Protein AF-A0A7C3MBF5-F1 (afdb_monomer)

Mean predicted aligned error: 17.02 Å

Organism: Archaeoglobus fulgidus (NCBI:txid2234)

pLD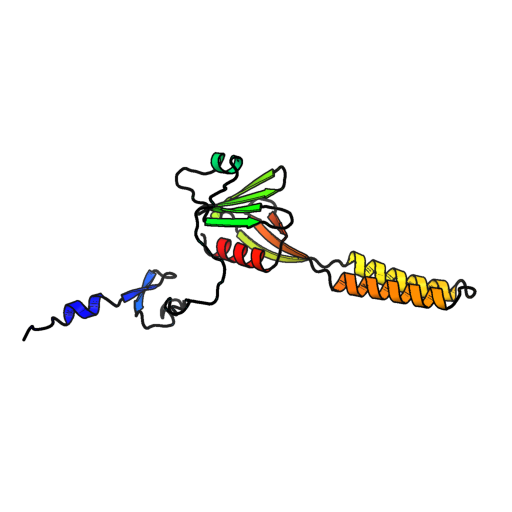DT: mean 75.86, std 13.49, range [39.09, 93.94]

Solvent-accessible surface area (backbone atoms only — not comparable to full-atom values): 12042 Å² total; per-residue (Å²): 134,83,83,77,64,69,78,69,64,70,76,76,56,71,40,65,39,91,87,77,68,46,80,36,51,76,83,41,55,44,38,91,89,78,66,50,74,55,78,72,96,81,81,87,80,86,80,88,73,96,77,74,95,57,73,67,87,77,63,58,76,76,54,64,74,75,51,56,98,87,56,49,65,76,46,75,44,85,38,83,71,35,40,37,38,34,39,86,66,34,36,38,40,38,38,103,89,48,78,45,83,44,48,42,76,44,52,75,47,76,47,79,46,77,49,70,40,55,69,44,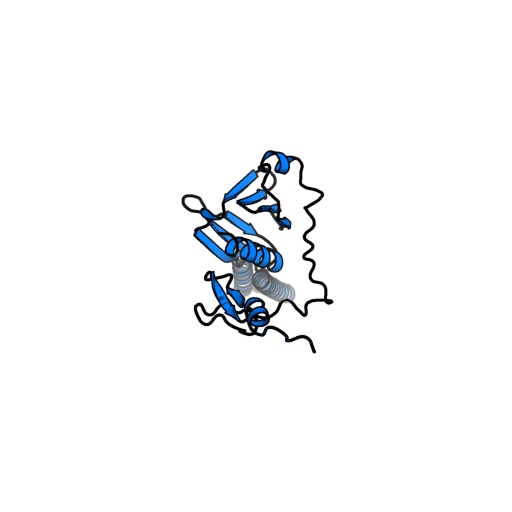30,52,52,13,53,50,45,37,52,48,53,55,49,44,53,76,73,46,77,83,64,62,71,67,62,54,54,49,47,42,51,53,16,52,48,37,29,53,50,24,70,67,50,66,49,50,34,39,36,39,34,35,74,96,53,79,63,48,77,45,54,42,58,66,72,60,50,54,52,50,52,51,53,59,72,73,47,106

Nearest PDB structures (foldseek):
  3gyo-assembly1_A  TM=6.738E-01  e=3.777E-02  Saccharomyces cerevisiae
  8dlc-assembly1_A-2  TM=2.477E-01  e=7.707E-01  Vitis vinifera
  4ine-assembly1_A  TM=4.441E-01  e=7.841E+00  Caenorhabditis elegans

Secondary structure (DSSP, 8-state):
-----GGGTGGGSEEEPTTT--EEETT-SB-TTT--B---TT---SS---------TT--HHHHTTS-TT--EEEEEE-SS-EEEEESSEEEEEETTEEEEEEGGGEEEEEEEEEE-HHHHHHHHHHHHHHHHHHHH-TTS-HHHHHHHHHHHHHHHHHHHH-EEEEEEEEETTS--EEEE--HHHHHHHHHHHHH--

Foldseek 3Di:
DDDDDPVVVVVPFWDADPPPRDTDGLPDQADPPPRHGNDDPPDDDDDDDPDDQDQPPCDPPVVVVVADPPKGFRDWDDFPQWIWTDILFWIWTDGPPDIDTGGLVQFPDKDKDKDQLVVLLVVLVVQLVVLVVCCVVPVPDDPVVSVVSNVVSVVSNVVSRVDIWIWMWTDGPPDHTDIDTGDPVRSVVVVVSSVVRD

InterPro domains:
  IPR059113 Putative zinc-ribbon domain 3 [PF13248] (14-38)

Sequence (198 aa):
MEEINIYLIWKLYMATCPNCGKQVSEKDELCPDCGYRLIDTKTVEATKPVETSAPVKDLPKDLQKYLYEDEVVEAQFELEDCSVYATNHRLFIFRDKEIQDLRYRLVSSVEYELEDFYSLVVGGLILILFSFLMNNLLPKMPSELMILLVFVGVLLVIVGLMYKNERLLIHVVGLKPVEIKGSRKNLDSLMKIIRVKP

Radius of gyration: 27.83 Å; Cα contacts (8 Å, |Δi|>4): 248; chains: 1; bounding box: 51×58×95 Å

Structure (mmCIF, N/CA/C/O backbone):
data_AF-A0A7C3MBF5-F1
#
_entry.id   AF-A0A7C3MBF5-F1
#
loop_
_atom_site.group_PDB
_atom_site.id
_atom_site.type_symbol
_atom_site.label_atom_id
_atom_site.label_alt_id
_atom_site.label_comp_id
_atom_site.label_asym_id
_atom_site.label_entity_id
_atom_site.label_seq_id
_atom_site.pdbx_PDB_ins_code
_atom_site.Cartn_x
_atom_site.Cartn_y
_atom_site.Cartn_z
_atom_site.occupancy
_atom_site.B_iso_or_equiv
_atom_site.auth_seq_id
_atom_site.auth_comp_id
_atom_site.auth_asym_id
_atom_site.auth_atom_id
_atom_site.pdbx_PDB_model_num
ATOM 1 N N . MET A 1 1 ? -6.016 -37.434 55.798 1.00 40.44 1 MET A N 1
ATOM 2 C CA . MET A 1 1 ? -6.150 -37.679 54.350 1.00 40.44 1 MET A CA 1
ATOM 3 C C . MET A 1 1 ? -7.273 -36.779 53.886 1.00 40.44 1 MET A C 1
ATOM 5 O O . MET A 1 1 ? -8.420 -37.079 54.177 1.00 40.44 1 MET A O 1
ATOM 9 N N . GLU A 1 2 ? -6.929 -35.612 53.347 1.00 48.91 2 GLU A N 1
ATOM 10 C CA . GLU A 1 2 ? -7.909 -34.651 52.836 1.00 48.91 2 GLU A CA 1
ATOM 11 C C . GLU A 1 2 ? -8.501 -35.196 51.534 1.00 48.91 2 GLU A C 1
ATOM 13 O O . GLU A 1 2 ? -7.774 -35.496 50.586 1.00 48.91 2 GLU A O 1
ATOM 18 N N . GLU A 1 3 ? -9.818 -35.379 51.518 1.00 49.94 3 GLU A N 1
ATOM 19 C CA . GLU A 1 3 ? -10.571 -35.761 50.330 1.00 49.94 3 GLU A CA 1
ATOM 20 C C . GLU A 1 3 ? -10.559 -34.593 49.337 1.00 49.94 3 GLU A C 1
ATOM 22 O O . GLU A 1 3 ? -11.208 -33.565 49.531 1.00 49.94 3 GLU A O 1
ATOM 27 N N . ILE A 1 4 ? -9.785 -34.738 48.262 1.00 56.84 4 ILE A N 1
ATOM 28 C CA . ILE A 1 4 ? -9.768 -33.779 47.159 1.00 56.84 4 ILE A CA 1
ATOM 29 C C . ILE A 1 4 ? -11.093 -33.914 46.402 1.00 56.84 4 ILE A C 1
ATOM 31 O O . ILE A 1 4 ? -11.361 -34.922 45.750 1.00 56.84 4 ILE A O 1
ATOM 35 N N . ASN A 1 5 ? -11.929 -32.879 46.490 1.00 56.00 5 ASN A N 1
ATOM 36 C CA . ASN A 1 5 ? -13.207 -32.793 45.795 1.00 56.00 5 ASN A CA 1
ATOM 37 C C . ASN A 1 5 ? -12.988 -32.622 44.277 1.00 56.00 5 ASN A C 1
ATOM 39 O O . ASN A 1 5 ? -12.717 -31.525 43.783 1.00 56.00 5 ASN A O 1
ATOM 43 N N . ILE A 1 6 ? -13.120 -33.725 43.536 1.00 54.16 6 ILE A N 1
ATOM 44 C CA . ILE A 1 6 ? -12.890 -33.830 42.083 1.00 54.16 6 ILE A CA 1
ATOM 45 C C . ILE A 1 6 ? -13.782 -32.864 41.272 1.00 54.16 6 ILE A C 1
ATOM 47 O O . ILE A 1 6 ? -13.390 -32.436 40.185 1.00 54.16 6 ILE A O 1
ATOM 51 N N . TYR A 1 7 ? -14.926 -32.424 41.814 1.00 53.62 7 TYR A N 1
ATOM 52 C CA . TYR A 1 7 ? -15.820 -31.475 41.139 1.00 53.62 7 TYR A CA 1
ATOM 53 C C . TYR A 1 7 ? -15.263 -30.045 41.036 1.00 53.62 7 TYR A C 1
ATOM 55 O O . TYR A 1 7 ? -15.692 -29.295 40.159 1.00 53.62 7 TYR A O 1
ATOM 63 N N . LEU A 1 8 ? -14.291 -29.654 41.870 1.00 48.31 8 LEU A N 1
ATOM 64 C CA . LEU A 1 8 ? -13.654 -28.330 41.781 1.00 48.31 8 LEU A CA 1
ATOM 65 C C . LEU A 1 8 ? -12.547 -28.250 40.717 1.00 48.31 8 LEU A C 1
ATOM 67 O O . LEU A 1 8 ? -12.215 -27.153 40.275 1.00 48.31 8 LEU A O 1
ATOM 71 N N . ILE A 1 9 ? -12.010 -29.386 40.259 1.00 49.38 9 ILE A N 1
ATOM 72 C CA . ILE A 1 9 ? -10.898 -29.428 39.291 1.00 49.38 9 ILE A CA 1
ATOM 73 C C . ILE A 1 9 ? -11.402 -29.222 37.851 1.00 49.38 9 ILE A C 1
ATOM 75 O O . ILE A 1 9 ? -10.705 -28.645 37.021 1.00 49.38 9 ILE A O 1
ATOM 79 N N . TRP A 1 10 ? -12.642 -29.619 37.547 1.00 45.88 10 TRP A N 1
ATOM 80 C CA . TRP A 1 10 ? -13.198 -29.548 36.187 1.00 45.88 10 TRP A CA 1
ATOM 81 C C . TRP A 1 10 ? -13.640 -28.143 35.754 1.00 45.88 10 TRP A C 1
ATOM 83 O O . TRP A 1 10 ? -13.825 -27.901 34.566 1.00 45.88 10 TRP A O 1
ATOM 93 N N . LYS A 1 11 ? -13.781 -27.193 36.687 1.00 44.75 11 LYS A N 1
ATOM 94 C CA . LYS A 1 11 ? -14.242 -25.827 36.380 1.00 44.75 11 LYS A CA 1
ATOM 95 C C . LYS A 1 11 ? -13.119 -24.880 35.923 1.00 44.75 11 LYS A C 1
ATOM 97 O O . LYS A 1 11 ? -13.400 -23.754 35.532 1.00 44.75 11 LYS A O 1
ATOM 102 N N . LEU A 1 12 ? -11.860 -25.317 35.979 1.00 48.75 12 LEU A N 1
ATOM 103 C CA . LEU A 1 12 ? -10.677 -24.475 35.754 1.00 48.75 12 LEU A CA 1
ATOM 104 C C . LEU A 1 12 ? -10.040 -24.611 34.359 1.00 48.75 12 LEU A C 1
ATOM 106 O O . LEU A 1 12 ? -9.028 -23.971 34.117 1.00 48.75 12 LEU A O 1
ATOM 110 N N . TYR A 1 13 ? -10.612 -25.409 33.450 1.00 54.31 13 TYR A N 1
ATOM 111 C CA . TYR A 1 13 ? -9.978 -25.766 32.165 1.00 54.31 13 TYR A CA 1
ATOM 112 C C . TYR A 1 13 ? -10.890 -25.581 30.938 1.00 54.31 13 TYR A C 1
ATOM 114 O O . TYR A 1 13 ? -10.799 -26.320 29.956 1.00 54.31 13 TYR A O 1
ATOM 122 N N . MET A 1 14 ? -11.800 -24.608 30.994 1.00 64.06 14 MET A N 1
ATOM 123 C CA . MET A 1 14 ? -12.633 -24.219 29.852 1.00 64.06 14 MET A CA 1
ATOM 124 C C . MET A 1 14 ? -12.276 -22.786 29.464 1.00 64.06 14 MET A C 1
ATOM 126 O O . MET A 1 14 ? -12.502 -21.857 30.238 1.00 64.06 14 MET A O 1
ATOM 130 N N . ALA A 1 15 ? -11.699 -22.621 28.277 1.00 73.62 15 ALA A N 1
ATOM 131 C CA . ALA A 1 15 ? -11.450 -21.321 27.673 1.00 73.62 15 ALA A CA 1
ATOM 132 C C . ALA A 1 15 ? -12.606 -20.972 26.728 1.00 73.62 15 ALA A C 1
ATOM 134 O O . ALA A 1 15 ? -13.343 -21.843 26.266 1.00 73.62 15 ALA A O 1
ATOM 135 N N . THR A 1 16 ? -12.782 -19.692 26.419 1.00 78.56 16 THR A N 1
ATOM 136 C CA . THR A 1 16 ? -13.780 -19.251 25.438 1.00 78.56 16 THR A CA 1
ATOM 137 C C . THR A 1 16 ? -13.077 -18.933 24.128 1.00 78.56 16 THR A C 1
ATOM 139 O O . THR A 1 16 ? -12.104 -18.182 24.113 1.00 78.56 16 THR A O 1
ATOM 142 N N . CYS A 1 17 ? -13.569 -19.474 23.014 1.00 81.06 17 CYS A N 1
ATOM 143 C CA . CYS A 1 17 ? -13.032 -19.158 21.698 1.00 81.06 17 CYS A CA 1
ATOM 144 C C . CYS A 1 17 ? -13.245 -17.662 21.390 1.00 81.06 17 CYS A C 1
ATOM 146 O O . CYS A 1 17 ? -14.393 -17.208 21.409 1.00 81.06 17 CYS A O 1
ATOM 148 N N . PRO A 1 18 ? -12.190 -16.902 21.036 1.00 80.31 18 PRO A N 1
ATOM 149 C CA . PRO A 1 18 ? -12.303 -15.466 20.768 1.00 80.31 18 PRO A CA 1
ATOM 150 C C . PRO A 1 18 ? -13.087 -15.153 19.486 1.00 80.31 18 PRO A C 1
ATOM 152 O O . PRO A 1 18 ? -13.571 -14.041 19.323 1.00 80.31 18 PRO A O 1
ATOM 155 N N . ASN A 1 19 ? -13.220 -16.123 18.576 1.00 82.19 19 ASN A N 1
ATOM 156 C CA . ASN A 1 19 ? -13.885 -15.923 17.291 1.00 82.19 19 ASN A CA 1
ATOM 157 C C . ASN A 1 19 ? -15.401 -16.175 17.351 1.00 82.19 19 ASN A C 1
ATOM 159 O O . ASN A 1 19 ? -16.170 -15.464 16.717 1.00 82.19 19 ASN A O 1
ATOM 163 N N . CYS A 1 20 ? -15.848 -17.193 18.095 1.00 83.88 20 CYS A N 1
ATOM 164 C CA . CYS A 1 20 ? -17.262 -17.597 18.110 1.00 83.88 20 CYS A CA 1
ATOM 165 C C . CYS A 1 20 ? -17.927 -17.563 19.493 1.00 83.88 20 CYS A C 1
ATOM 167 O O . CYS A 1 20 ? -19.125 -17.820 19.591 1.00 83.88 20 CYS A O 1
ATOM 169 N N . GLY A 1 21 ? -17.177 -17.281 20.563 1.00 80.25 21 GLY A N 1
ATOM 170 C CA . GLY A 1 21 ? -17.710 -17.188 21.925 1.00 80.25 21 GLY A CA 1
ATOM 171 C C . GLY A 1 21 ? -18.108 -18.525 22.561 1.00 80.25 21 GLY A C 1
ATOM 172 O O . GLY A 1 21 ? -18.678 -18.532 23.650 1.00 80.25 21 GLY A O 1
ATOM 173 N N . LYS A 1 22 ? -17.828 -19.662 21.909 1.00 83.69 22 LYS A N 1
ATOM 174 C CA . LYS A 1 22 ? -18.123 -20.997 22.450 1.00 83.69 22 LYS A CA 1
ATOM 175 C C . LYS A 1 22 ? -17.003 -21.504 23.353 1.00 83.69 22 LYS A C 1
ATOM 177 O O . LYS A 1 22 ? -15.844 -21.128 23.189 1.00 83.69 22 LYS A O 1
ATOM 182 N N . GLN A 1 23 ? -17.365 -22.365 24.299 1.00 82.38 23 GLN A N 1
ATOM 183 C CA . GLN A 1 23 ? -16.409 -22.986 25.212 1.00 82.38 23 GLN A CA 1
ATOM 184 C C . GLN A 1 23 ? -15.562 -24.018 24.468 1.00 82.38 23 GLN A C 1
ATOM 186 O O . GLN A 1 23 ? -16.093 -24.877 23.769 1.00 82.38 23 GLN A O 1
ATOM 191 N N . VAL A 1 24 ? -14.251 -23.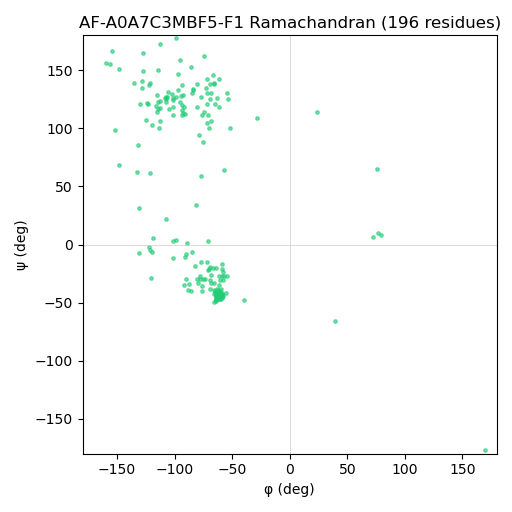916 24.634 1.00 83.06 24 VAL A N 1
ATOM 192 C CA . VAL A 1 24 ? -13.236 -24.783 24.039 1.00 83.06 24 VAL A CA 1
ATOM 193 C C . VAL A 1 24 ? -12.322 -25.302 25.141 1.00 83.06 24 VAL A C 1
ATOM 195 O O . VAL A 1 24 ? -12.129 -24.641 26.168 1.00 83.06 24 VAL A O 1
ATOM 198 N N . SER A 1 25 ? -11.776 -26.502 24.962 1.00 73.75 25 SER A N 1
ATOM 199 C CA . SER A 1 25 ? -10.758 -26.988 25.884 1.00 73.75 25 SER A CA 1
ATOM 200 C C . SER A 1 25 ? -9.467 -26.211 25.646 1.00 73.75 25 SER A C 1
ATOM 202 O O . SER A 1 25 ? -9.106 -25.954 24.501 1.00 73.75 25 SER A O 1
ATOM 204 N N . GLU A 1 26 ? -8.723 -25.886 26.706 1.00 66.00 26 GLU A N 1
ATOM 205 C CA . GLU A 1 26 ? -7.375 -25.305 26.556 1.00 66.00 26 GLU A CA 1
ATOM 206 C C . GLU A 1 26 ? -6.411 -26.212 25.773 1.00 66.00 26 GLU A C 1
ATOM 208 O O . GLU A 1 26 ? -5.373 -25.750 25.321 1.00 66.00 26 GLU A O 1
ATOM 213 N N . LYS A 1 27 ? -6.730 -27.503 25.618 1.00 66.00 27 LYS A N 1
ATOM 214 C CA . LYS A 1 27 ? -5.907 -28.461 24.866 1.00 66.00 27 LYS A CA 1
ATOM 215 C C . LYS A 1 27 ? -6.259 -28.551 23.382 1.00 66.00 27 LYS A C 1
ATOM 217 O O . LYS A 1 27 ? -5.565 -29.254 22.651 1.00 66.00 27 LYS A O 1
ATOM 222 N N . ASP A 1 28 ? -7.340 -27.911 22.947 1.00 70.00 28 ASP A N 1
ATOM 223 C CA . ASP A 1 28 ? -7.766 -27.984 21.555 1.00 70.00 28 ASP A CA 1
ATOM 224 C C . ASP A 1 28 ? -6.934 -27.004 20.726 1.00 70.00 28 ASP A C 1
ATOM 226 O O . ASP A 1 28 ? -7.012 -25.804 20.940 1.00 70.00 28 ASP A O 1
ATOM 230 N N . GLU A 1 29 ? -6.161 -27.488 19.749 1.00 77.69 29 GLU A N 1
ATOM 231 C CA . GLU A 1 29 ? -5.384 -26.624 18.840 1.00 77.69 29 GLU A CA 1
ATOM 232 C C . GLU A 1 29 ? -6.271 -25.852 17.853 1.00 77.69 29 GLU A C 1
ATOM 234 O O . GLU A 1 29 ? -5.861 -24.832 17.293 1.00 77.69 29 GLU A O 1
ATOM 239 N N . LEU A 1 30 ? -7.487 -26.343 17.612 1.00 83.00 30 LEU A N 1
ATOM 240 C CA . LEU A 1 30 ? -8.504 -25.707 16.787 1.00 83.00 30 LEU A CA 1
ATOM 241 C C . LEU A 1 30 ? -9.859 -25.765 17.488 1.00 83.00 30 LEU A C 1
ATOM 243 O O . LEU A 1 30 ? -10.268 -26.806 17.992 1.00 83.00 30 LEU A O 1
ATOM 247 N N . CYS A 1 31 ? -10.606 -24.668 17.415 1.00 84.00 31 CYS A N 1
ATOM 248 C CA . CYS A 1 31 ? -11.992 -24.633 17.844 1.00 84.00 31 CYS A CA 1
ATOM 249 C C . CYS A 1 31 ? -12.843 -25.551 16.942 1.00 84.00 31 CYS A C 1
ATOM 251 O O . CYS A 1 31 ? -12.930 -25.288 15.737 1.00 84.00 31 CYS A O 1
ATOM 253 N N . PRO A 1 32 ? -13.528 -26.565 17.499 1.00 79.69 32 PRO A N 1
ATOM 254 C CA . PRO A 1 32 ? -14.331 -27.510 16.721 1.00 79.69 32 PRO A CA 1
ATOM 255 C C . PRO A 1 32 ? -15.562 -26.868 16.064 1.00 79.69 32 PRO A C 1
ATOM 257 O O . PRO A 1 32 ? -16.088 -27.399 15.092 1.00 79.69 32 PRO A O 1
ATOM 260 N N . ASP A 1 33 ? -16.014 -25.715 16.563 1.00 84.81 33 ASP A N 1
ATOM 261 C CA . ASP A 1 33 ? -17.219 -25.047 16.067 1.00 84.81 33 ASP A CA 1
ATOM 262 C C . ASP A 1 33 ? -16.978 -24.048 14.933 1.00 84.81 33 ASP A C 1
ATOM 264 O O . ASP A 1 33 ? -17.878 -23.802 14.135 1.00 84.81 33 ASP A O 1
ATOM 268 N N . CYS A 1 34 ? -15.802 -23.418 14.882 1.00 83.38 34 CYS A N 1
ATOM 269 C CA . CYS A 1 34 ? -15.518 -22.372 13.890 1.00 83.38 34 CYS A CA 1
ATOM 270 C C . CYS A 1 34 ? -14.192 -22.546 13.142 1.00 83.38 34 CYS A C 1
ATOM 272 O O . CYS A 1 34 ? -13.918 -21.783 12.220 1.00 83.38 34 CYS A O 1
ATOM 274 N N . GLY A 1 35 ? -13.357 -23.515 13.531 1.00 80.94 35 GLY A N 1
ATOM 275 C CA . GLY A 1 35 ? -12.060 -23.774 12.903 1.00 80.94 35 GLY A CA 1
ATOM 276 C C . GLY A 1 35 ? -10.941 -22.796 13.287 1.00 80.94 35 GLY A C 1
ATOM 277 O O . GLY A 1 35 ? -9.877 -22.820 12.674 1.00 80.94 35 GLY A O 1
ATOM 278 N N . TYR A 1 36 ? -11.150 -21.931 14.286 1.00 79.81 36 TYR A N 1
ATOM 279 C CA . TYR A 1 36 ? -10.134 -20.984 14.760 1.00 79.81 36 TYR A CA 1
ATOM 280 C C . TYR A 1 36 ? -8.968 -21.702 15.461 1.00 79.81 36 TYR A C 1
ATOM 282 O O . TYR A 1 36 ? -9.215 -22.511 16.348 1.00 79.81 36 TYR A O 1
A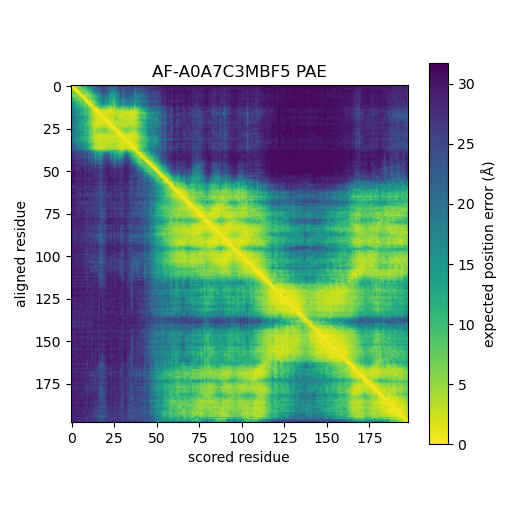TOM 290 N N . ARG A 1 37 ? -7.712 -21.395 15.105 1.00 82.69 37 ARG A N 1
ATOM 291 C CA . ARG A 1 37 ? -6.507 -21.984 15.726 1.00 82.69 37 ARG A CA 1
ATOM 292 C C . ARG A 1 37 ? -6.203 -21.361 17.093 1.00 82.69 37 ARG A C 1
ATOM 294 O O . ARG A 1 37 ? -6.059 -20.150 17.189 1.00 82.69 37 ARG A O 1
ATOM 301 N N . LEU A 1 38 ? -6.051 -22.196 18.115 1.00 78.69 38 LEU A N 1
ATOM 302 C CA . LEU A 1 38 ? -5.906 -21.849 19.535 1.00 78.69 38 LEU A CA 1
ATOM 303 C C . LEU A 1 38 ? -4.468 -22.064 20.071 1.00 78.69 38 LEU A C 1
ATOM 305 O O . LEU A 1 38 ? -4.274 -22.206 21.270 1.00 78.69 38 LEU A O 1
ATOM 309 N N . ILE A 1 39 ? -3.453 -22.092 19.197 1.00 71.69 39 ILE A N 1
ATOM 310 C CA . ILE A 1 39 ? -2.079 -22.497 19.547 1.00 71.69 39 ILE A CA 1
ATOM 311 C C . ILE A 1 39 ? -1.358 -21.443 20.424 1.00 71.69 39 ILE A C 1
ATOM 313 O O . ILE A 1 39 ? -0.926 -20.397 19.943 1.00 71.69 39 ILE A O 1
ATOM 317 N N . ASP A 1 40 ? -1.261 -21.786 21.710 1.00 56.47 40 ASP A N 1
ATOM 318 C CA . ASP A 1 40 ? -0.331 -21.479 22.810 1.00 56.47 40 ASP A CA 1
ATOM 319 C C . ASP A 1 40 ? 0.538 -20.207 22.838 1.00 56.47 40 ASP A C 1
ATOM 321 O O . ASP A 1 40 ? 1.576 -20.056 22.195 1.00 56.47 40 ASP A O 1
ATOM 325 N N . THR A 1 41 ? 0.210 -19.376 23.827 1.00 47.41 41 THR A N 1
ATOM 326 C CA . THR A 1 41 ? 0.927 -18.195 24.326 1.00 47.41 41 THR A CA 1
ATOM 327 C C . THR A 1 41 ? 2.074 -18.530 25.305 1.00 47.41 41 THR A C 1
ATOM 329 O O . THR A 1 41 ? 2.306 -17.775 26.247 1.00 47.41 41 THR A O 1
ATOM 332 N N . LYS A 1 42 ? 2.795 -19.656 25.162 1.00 48.84 42 LYS A N 1
ATOM 333 C CA . LYS A 1 42 ? 3.808 -20.077 26.169 1.00 48.84 42 LYS A CA 1
ATOM 334 C C . LYS A 1 42 ? 5.268 -20.201 25.719 1.00 48.84 42 LYS A C 1
ATOM 336 O O . LYS A 1 42 ? 6.111 -20.525 26.550 1.00 48.84 42 LYS A O 1
ATOM 341 N N . THR A 1 43 ? 5.616 -19.826 24.490 1.00 40.59 43 THR A N 1
ATOM 342 C CA . THR A 1 43 ? 7.032 -19.790 24.067 1.00 40.59 43 THR A CA 1
ATOM 343 C C . THR A 1 43 ? 7.295 -18.697 23.032 1.00 40.59 43 THR A C 1
ATOM 345 O O . THR A 1 43 ? 7.602 -18.960 21.876 1.00 40.59 43 THR A O 1
ATOM 348 N N . VAL A 1 44 ? 7.194 -17.436 23.457 1.00 44.19 44 VAL A N 1
ATOM 349 C CA . VAL A 1 44 ? 7.850 -16.308 22.773 1.00 44.19 44 VAL A CA 1
ATOM 350 C C . VAL A 1 44 ? 8.563 -15.455 23.827 1.00 44.19 44 VAL A C 1
ATOM 352 O O . VAL A 1 44 ? 8.246 -14.292 24.038 1.00 44.19 44 VAL A O 1
ATOM 355 N N . GLU A 1 45 ? 9.537 -16.049 24.516 1.00 48.94 45 GLU A N 1
ATOM 356 C CA . GLU A 1 45 ? 10.639 -15.291 25.109 1.00 48.94 45 GLU A CA 1
ATOM 357 C C . GLU A 1 45 ? 11.905 -15.545 24.284 1.00 48.94 45 GLU A C 1
ATOM 359 O O . GLU A 1 45 ? 12.308 -16.681 24.049 1.00 48.94 45 GLU A O 1
ATOM 364 N N . ALA A 1 46 ? 12.513 -14.433 23.864 1.00 46.94 46 ALA A N 1
ATOM 365 C CA . ALA A 1 46 ? 13.858 -14.299 23.311 1.00 46.94 46 ALA A CA 1
ATOM 366 C C . ALA A 1 46 ? 14.111 -14.754 21.858 1.00 46.94 46 ALA A C 1
ATOM 368 O O . ALA A 1 46 ? 15.003 -15.550 21.598 1.00 46.94 46 ALA A O 1
ATOM 369 N N . THR A 1 47 ? 13.493 -14.086 20.876 1.00 39.09 47 THR A N 1
ATOM 370 C CA . THR A 1 47 ? 14.277 -13.352 19.852 1.00 39.09 47 THR A CA 1
ATOM 371 C C . THR A 1 47 ? 13.449 -12.176 19.319 1.00 39.09 47 THR A C 1
ATOM 373 O O . THR A 1 47 ? 12.562 -12.333 18.491 1.00 39.09 47 THR A O 1
ATOM 376 N N . LYS A 1 48 ? 13.734 -10.998 19.879 1.00 48.56 48 LYS A N 1
ATOM 377 C CA . LYS A 1 48 ? 13.113 -9.670 19.720 1.00 48.56 48 LYS A CA 1
ATOM 378 C C . LYS A 1 48 ? 12.438 -9.362 18.358 1.00 48.56 48 LYS A C 1
ATOM 380 O O . LYS A 1 48 ? 13.134 -8.998 17.410 1.00 48.56 48 LYS A O 1
ATOM 385 N N . PRO A 1 49 ? 11.094 -9.299 18.311 1.00 40.88 49 PRO A N 1
ATOM 386 C CA . PRO A 1 49 ? 10.335 -8.338 17.520 1.00 40.88 49 PRO A CA 1
ATOM 387 C C . PRO A 1 49 ? 9.985 -7.145 18.423 1.00 40.88 49 PRO A C 1
ATOM 389 O O . PRO A 1 49 ? 9.478 -7.313 19.529 1.00 40.88 49 PRO A O 1
ATOM 392 N N . VAL A 1 50 ? 10.294 -5.928 17.980 1.00 54.12 50 VAL A N 1
ATOM 393 C CA . VAL A 1 50 ? 9.877 -4.701 18.672 1.00 54.12 50 VAL A CA 1
ATOM 394 C C . VAL A 1 50 ? 8.387 -4.487 18.402 1.00 54.12 50 VAL A C 1
ATOM 396 O O . VAL A 1 50 ? 8.010 -3.839 17.435 1.00 54.12 50 VAL A O 1
ATOM 399 N N . GLU A 1 51 ? 7.570 -5.079 19.266 1.00 52.34 51 GLU A N 1
ATOM 400 C CA . GLU A 1 51 ? 6.265 -4.580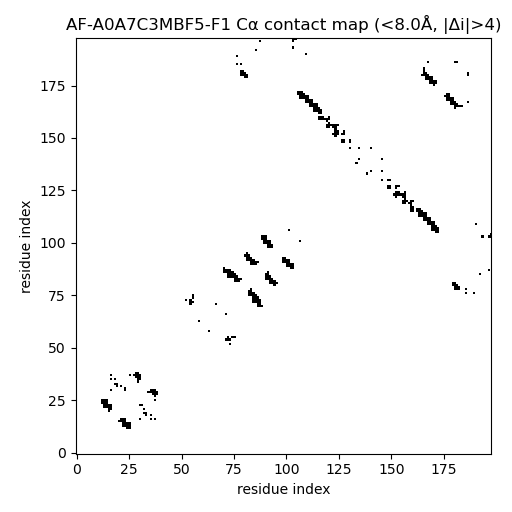 19.690 1.00 52.34 51 GLU A CA 1
ATOM 401 C C . GLU A 1 51 ? 6.430 -4.241 21.177 1.00 52.34 51 GLU A C 1
ATOM 403 O O . GLU A 1 51 ? 6.455 -5.126 22.031 1.00 52.34 51 GLU A O 1
ATOM 408 N N . THR A 1 52 ? 6.616 -2.959 21.492 1.00 41.53 52 THR A N 1
ATOM 409 C CA . THR A 1 52 ? 6.480 -2.467 22.865 1.00 41.53 52 THR A CA 1
ATOM 410 C C . THR A 1 52 ? 5.271 -1.555 22.896 1.00 41.53 52 THR A C 1
ATOM 412 O O . THR A 1 52 ? 5.317 -0.421 22.427 1.00 41.53 52 THR A O 1
ATOM 415 N N . SER A 1 53 ? 4.211 -2.085 23.496 1.00 55.41 53 SER A N 1
ATOM 416 C CA . SER A 1 53 ? 3.062 -1.411 24.090 1.00 55.41 53 SER A CA 1
ATOM 417 C C . SER A 1 53 ? 3.491 -0.420 25.183 1.00 55.41 53 SER A C 1
ATOM 419 O O . SER A 1 53 ? 3.210 -0.601 26.369 1.00 55.41 53 SER A O 1
ATOM 421 N N . ALA A 1 54 ? 4.226 0.619 24.801 1.00 43.84 54 ALA A N 1
ATOM 422 C CA . ALA A 1 54 ? 4.316 1.835 25.585 1.00 43.84 54 ALA A CA 1
ATOM 423 C C . ALA A 1 54 ? 3.255 2.798 25.036 1.00 43.84 54 ALA A C 1
ATOM 425 O O . ALA A 1 54 ? 3.140 2.909 23.815 1.00 43.84 54 ALA A O 1
ATOM 426 N N . PRO A 1 55 ? 2.495 3.509 25.890 1.00 44.91 55 PRO A N 1
ATOM 427 C CA . PRO A 1 55 ? 1.734 4.653 25.413 1.00 44.91 55 PRO A CA 1
ATOM 428 C C . PRO A 1 55 ? 2.735 5.563 24.703 1.00 44.91 55 PRO A C 1
ATOM 430 O O . PRO A 1 55 ? 3.786 5.869 25.276 1.00 44.91 55 PRO A O 1
ATOM 433 N N . VAL A 1 56 ? 2.455 5.898 23.443 1.00 51.09 56 VAL A N 1
ATOM 434 C CA . VAL A 1 56 ? 3.295 6.763 22.608 1.00 51.09 56 VAL A CA 1
ATOM 435 C C . VAL A 1 56 ? 3.570 8.040 23.406 1.00 51.09 56 VAL A C 1
ATOM 437 O O . VAL A 1 56 ? 2.696 8.891 23.560 1.00 51.09 56 VAL A O 1
ATOM 440 N N . LYS A 1 57 ? 4.758 8.123 24.018 1.00 52.72 57 LYS A N 1
ATOM 441 C CA . LYS A 1 57 ? 5.089 9.158 25.012 1.00 52.72 57 LYS A CA 1
ATOM 442 C C . LYS A 1 57 ? 5.268 10.539 24.389 1.00 52.72 57 LYS A C 1
ATOM 444 O O . LYS A 1 57 ? 5.172 11.526 25.106 1.00 52.72 57 LYS A O 1
ATOM 449 N N . ASP A 1 58 ? 5.422 10.596 23.072 1.00 56.09 58 ASP A N 1
ATOM 450 C CA . ASP A 1 58 ? 5.583 11.825 22.306 1.00 56.09 58 ASP A CA 1
ATOM 451 C C . ASP A 1 58 ? 4.466 11.931 21.271 1.00 56.09 58 ASP A C 1
ATOM 453 O O . ASP A 1 58 ? 4.677 11.920 20.060 1.00 56.09 58 ASP A O 1
ATOM 457 N N . LEU A 1 59 ? 3.230 11.985 21.765 1.00 63.34 59 LEU A N 1
ATOM 458 C CA . LEU A 1 59 ? 2.090 12.255 20.909 1.00 63.34 59 LEU A CA 1
ATOM 459 C C . LEU A 1 59 ? 2.161 13.713 20.435 1.00 63.34 59 LEU A C 1
ATOM 461 O O . LEU A 1 59 ? 2.228 14.606 21.293 1.00 63.34 59 LEU A O 1
ATOM 465 N N . PRO A 1 60 ? 2.134 13.990 19.117 1.00 65.31 60 PRO A N 1
ATOM 466 C CA . PRO A 1 60 ? 2.139 15.362 18.634 1.00 65.31 60 PRO A CA 1
ATOM 467 C C . PRO A 1 60 ? 0.989 16.126 19.295 1.00 65.31 60 PRO A C 1
ATOM 469 O O . PRO A 1 60 ? -0.145 15.643 19.347 1.00 65.31 60 PRO A O 1
ATOM 472 N N . LYS A 1 61 ? 1.288 17.310 19.847 1.00 64.38 61 LYS A N 1
ATOM 473 C CA . LYS A 1 61 ? 0.319 18.133 20.600 1.00 64.38 61 LYS A CA 1
ATOM 474 C C . LYS A 1 61 ? -0.950 18.416 19.792 1.00 64.38 61 LYS A C 1
ATOM 476 O O . LYS A 1 61 ? -2.024 18.569 20.365 1.00 64.38 61 LYS A O 1
ATOM 481 N N . ASP A 1 62 ? -0.821 18.416 18.470 1.00 69.88 62 ASP A N 1
ATOM 482 C CA . ASP A 1 62 ? -1.919 18.613 17.534 1.00 69.88 62 ASP A CA 1
ATOM 483 C C . ASP A 1 62 ? -2.899 17.432 17.509 1.00 69.88 62 ASP A C 1
ATOM 485 O O . ASP A 1 62 ? -4.091 17.654 17.319 1.00 69.88 62 ASP A O 1
ATOM 489 N N . LEU A 1 63 ? -2.447 16.197 17.771 1.00 74.31 63 LEU A N 1
ATOM 490 C CA . LEU A 1 63 ? -3.305 15.005 17.813 1.00 74.31 63 LEU A CA 1
ATOM 491 C C . LEU A 1 63 ? -4.130 14.928 19.102 1.00 74.31 63 LEU A C 1
ATOM 493 O O . LEU A 1 63 ? -5.293 14.536 19.058 1.00 74.31 63 LEU A O 1
ATOM 497 N N . GLN A 1 64 ? -3.565 15.359 20.236 1.00 73.31 64 GLN A N 1
ATOM 498 C CA . GLN A 1 64 ? -4.257 15.362 21.537 1.00 73.31 64 GLN A CA 1
ATOM 499 C C . GLN A 1 64 ? -5.562 16.166 21.509 1.00 73.31 64 GLN A C 1
ATOM 501 O O . GLN A 1 64 ? -6.494 15.853 22.239 1.00 73.31 64 GLN A O 1
ATOM 506 N N . LYS A 1 65 ? -5.661 17.165 20.625 1.00 81.12 65 LYS A N 1
ATOM 507 C CA . LYS A 1 65 ? -6.879 17.956 20.420 1.00 81.12 65 LYS A CA 1
ATOM 508 C C . LYS A 1 65 ? -8.031 17.157 19.793 1.00 81.12 65 LYS A C 1
ATOM 510 O O . LYS A 1 65 ? -9.187 17.539 19.959 1.00 81.12 65 LYS A O 1
ATOM 515 N N . TYR A 1 66 ? -7.725 16.108 19.034 1.00 77.94 66 TYR A N 1
ATOM 516 C CA . TYR A 1 66 ? -8.712 15.338 18.270 1.00 77.94 66 TYR A CA 1
ATOM 517 C C . TYR A 1 66 ? -9.108 14.019 18.938 1.00 77.94 66 TYR A C 1
ATOM 519 O O . TYR A 1 66 ? -10.084 13.404 18.505 1.00 77.94 66 TYR A O 1
ATOM 527 N N . LEU A 1 67 ? -8.374 13.602 19.971 1.00 79.94 67 LEU A N 1
ATOM 528 C CA . LEU A 1 67 ? -8.628 12.386 20.740 1.00 79.94 67 LEU A CA 1
ATOM 529 C C . LEU A 1 67 ? -9.736 12.612 21.773 1.00 79.94 67 LEU A C 1
ATOM 531 O O . LEU A 1 67 ? -9.771 13.648 22.439 1.00 79.94 67 LEU A O 1
ATOM 535 N N . TYR A 1 68 ? -10.631 11.634 21.911 1.00 76.69 68 TYR A N 1
ATOM 536 C CA . TYR A 1 68 ? -11.555 11.585 23.047 1.00 76.69 68 TYR A CA 1
ATOM 537 C C . TYR A 1 68 ? -10.830 11.142 24.328 1.00 76.69 68 TYR A C 1
ATOM 539 O O . TYR A 1 68 ? -9.739 10.578 24.275 1.00 76.69 68 TYR A O 1
ATOM 547 N N . GLU A 1 69 ? -11.433 11.397 25.492 1.00 70.06 69 GLU A N 1
ATOM 548 C CA . GLU A 1 69 ? -10.837 11.081 26.802 1.00 70.06 69 GLU A CA 1
ATOM 549 C C . GLU A 1 69 ? -10.570 9.575 27.001 1.00 70.06 69 GLU A C 1
ATOM 551 O O . GLU A 1 69 ? -9.660 9.200 27.738 1.00 70.06 69 GLU A O 1
ATOM 556 N N . ASP A 1 70 ? -11.338 8.717 26.326 1.00 75.06 70 ASP A N 1
ATOM 557 C CA . ASP A 1 70 ? -11.230 7.255 26.324 1.00 75.06 70 ASP A CA 1
ATOM 558 C C . ASP A 1 70 ? -10.479 6.692 25.102 1.00 75.06 70 ASP A C 1
ATOM 560 O O . ASP A 1 70 ? -10.358 5.474 24.939 1.00 75.06 70 ASP A O 1
ATOM 564 N N . GLU A 1 71 ? -9.955 7.563 24.238 1.00 73.38 71 GLU A N 1
ATOM 565 C CA . GLU A 1 71 ? -9.302 7.164 23.000 1.00 73.38 71 GLU A CA 1
ATOM 566 C C . GLU A 1 71 ? -7.794 6.999 23.201 1.00 73.38 71 GLU A C 1
ATOM 568 O O . GLU A 1 71 ? -7.051 7.953 23.441 1.00 73.38 71 GLU A O 1
ATOM 573 N N . VAL A 1 72 ? -7.329 5.755 23.085 1.00 79.06 72 VAL A N 1
ATOM 574 C CA . VAL A 1 72 ? -5.920 5.403 23.271 1.00 79.06 72 VAL A CA 1
ATOM 575 C C . VAL A 1 72 ? -5.292 5.119 21.915 1.00 79.06 72 VAL A C 1
ATOM 577 O O . VAL A 1 72 ? -5.824 4.350 21.114 1.00 79.06 72 VAL A O 1
ATOM 580 N N . VAL A 1 73 ? -4.135 5.731 21.663 1.00 80.94 73 VAL A N 1
ATOM 581 C CA . VAL A 1 73 ? -3.308 5.419 20.494 1.00 80.94 73 VAL A CA 1
ATOM 582 C C . VAL A 1 73 ? -2.593 4.100 20.758 1.00 80.94 73 VAL A C 1
ATOM 584 O O . VAL A 1 73 ? -1.733 4.011 21.633 1.00 80.94 73 VAL A O 1
ATOM 587 N N . GLU A 1 74 ? -2.981 3.072 20.012 1.00 79.00 74 GLU A N 1
ATOM 588 C CA . GLU A 1 74 ? -2.464 1.711 20.154 1.00 79.00 74 GLU A CA 1
ATOM 589 C C . GLU A 1 74 ? -1.203 1.500 19.312 1.00 79.00 74 GLU A C 1
ATOM 591 O O . GLU A 1 74 ? -0.303 0.768 19.719 1.00 79.00 74 GLU A O 1
ATOM 596 N N . ALA A 1 75 ? -1.126 2.151 18.147 1.00 78.56 75 ALA A N 1
ATOM 597 C CA . ALA A 1 75 ? 0.023 2.053 17.258 1.00 78.56 75 ALA A CA 1
ATOM 598 C C . ALA A 1 75 ? 0.262 3.345 16.472 1.00 78.56 75 ALA A C 1
ATOM 600 O O . ALA A 1 75 ? -0.667 4.079 16.135 1.00 78.56 75 ALA A O 1
ATOM 601 N N . GLN A 1 76 ? 1.529 3.582 16.141 1.00 83.56 76 GLN A N 1
ATOM 602 C CA . GLN A 1 76 ? 1.975 4.644 15.250 1.00 83.56 76 GLN A CA 1
ATOM 603 C C . GLN A 1 76 ? 2.870 4.035 14.173 1.00 83.56 76 GLN A C 1
ATOM 605 O O . GLN A 1 76 ? 3.771 3.252 14.473 1.00 83.56 76 GLN A O 1
ATOM 610 N N . PHE A 1 77 ? 2.639 4.435 12.928 1.00 80.50 77 PHE A N 1
ATOM 611 C CA . PHE A 1 77 ? 3.446 4.068 11.776 1.00 80.50 77 PHE A CA 1
ATOM 612 C C . PHE A 1 77 ? 3.933 5.336 11.093 1.00 80.50 77 PHE A C 1
ATOM 614 O O . PHE A 1 77 ? 3.130 6.158 10.659 1.00 80.50 77 PHE A O 1
ATOM 621 N N . GLU A 1 78 ? 5.246 5.483 10.984 1.00 79.38 78 GLU A N 1
ATOM 622 C CA . GLU A 1 78 ? 5.856 6.484 10.114 1.00 79.38 78 GLU A CA 1
ATOM 623 C C . GLU A 1 78 ? 6.116 5.828 8.759 1.00 79.38 78 GLU A C 1
ATOM 625 O O . GLU A 1 78 ? 6.811 4.809 8.655 1.00 79.38 78 GLU A O 1
ATOM 630 N N . LEU A 1 79 ? 5.470 6.365 7.732 1.00 80.44 79 LEU A N 1
ATOM 631 C CA . LEU A 1 79 ? 5.568 5.911 6.355 1.00 80.44 79 LEU A CA 1
ATOM 632 C C . LEU A 1 79 ? 6.254 6.988 5.510 1.00 80.44 79 LEU A C 1
ATOM 634 O O . LEU A 1 79 ? 6.536 8.083 5.990 1.00 80.44 79 LEU A O 1
ATOM 638 N N . GLU A 1 80 ? 6.554 6.667 4.250 1.00 71.38 80 GLU A N 1
ATOM 639 C CA . GLU A 1 80 ? 7.342 7.552 3.380 1.00 71.38 80 GLU A CA 1
ATOM 640 C C . GLU A 1 80 ? 6.671 8.910 3.138 1.00 71.38 80 GLU A C 1
ATOM 642 O O . GLU A 1 80 ? 7.363 9.919 3.026 1.00 71.38 80 GLU A O 1
ATOM 647 N N . ASP A 1 81 ? 5.339 8.936 3.055 1.00 79.31 81 ASP A N 1
ATOM 648 C CA . ASP A 1 81 ? 4.551 10.120 2.705 1.00 79.31 81 ASP A CA 1
ATOM 649 C C . ASP A 1 81 ? 3.519 10.525 3.768 1.00 79.31 81 ASP A C 1
ATOM 651 O O . ASP A 1 81 ? 2.812 11.523 3.600 1.00 79.31 81 ASP A O 1
ATOM 655 N N . CYS A 1 82 ? 3.398 9.760 4.856 1.00 81.19 82 CYS A N 1
ATOM 656 C CA . CYS A 1 82 ? 2.413 10.024 5.895 1.00 81.19 82 CYS A CA 1
ATOM 657 C C . CYS A 1 82 ? 2.747 9.374 7.242 1.00 81.19 82 CYS A C 1
ATOM 659 O O . CYS A 1 82 ? 3.431 8.355 7.322 1.00 81.19 82 CYS A O 1
ATOM 661 N N . SER A 1 83 ? 2.195 9.945 8.311 1.00 83.50 83 SER A N 1
ATOM 662 C CA . SER A 1 83 ? 2.201 9.334 9.642 1.00 83.50 83 SER A CA 1
ATOM 663 C C . SER A 1 83 ? 0.805 8.835 9.974 1.00 83.50 83 SER A C 1
ATOM 665 O O . SER A 1 83 ? -0.168 9.588 9.917 1.00 83.50 83 SER A O 1
ATOM 667 N N . VAL A 1 84 ? 0.701 7.558 10.323 1.00 85.75 84 VAL A N 1
ATOM 668 C CA . VAL A 1 84 ? -0.566 6.885 10.597 1.00 85.75 84 VAL A CA 1
ATOM 669 C C . VAL A 1 84 ? -0.636 6.523 12.073 1.00 85.75 84 VAL A C 1
ATOM 671 O O . VAL A 1 84 ? 0.218 5.803 12.583 1.00 85.75 84 VAL A O 1
ATOM 674 N N . TYR A 1 85 ? -1.675 6.992 12.756 1.00 86.50 85 TYR A N 1
ATOM 675 C CA . TYR A 1 85 ? -1.948 6.692 14.157 1.00 86.50 85 TYR A CA 1
ATOM 676 C C . TYR A 1 85 ? -3.211 5.846 14.243 1.00 86.50 85 TYR A C 1
ATOM 678 O O . TYR A 1 85 ? -4.293 6.289 13.859 1.00 86.50 85 TYR A O 1
ATOM 686 N N . ALA A 1 86 ? -3.075 4.624 14.743 1.00 85.69 86 ALA A N 1
ATOM 687 C CA . ALA A 1 86 ? -4.193 3.729 14.981 1.00 85.69 86 ALA A CA 1
ATOM 688 C C . ALA A 1 86 ? -4.665 3.872 16.425 1.00 85.69 86 ALA A C 1
ATOM 690 O O . ALA A 1 86 ? -3.905 3.626 17.366 1.00 85.69 86 ALA A O 1
ATOM 691 N N . THR A 1 87 ? -5.924 4.266 16.593 1.00 86.25 87 THR A N 1
ATOM 692 C CA . THR A 1 87 ? -6.610 4.243 17.886 1.00 86.25 87 THR A CA 1
ATOM 693 C C . THR A 1 87 ? -7.476 2.996 18.000 1.00 86.25 87 THR A C 1
ATOM 695 O O . THR A 1 87 ? -7.584 2.196 17.065 1.00 86.25 87 THR A O 1
ATOM 698 N N . ASN A 1 88 ? -8.126 2.831 19.146 1.00 82.38 88 ASN A N 1
ATOM 699 C CA . ASN A 1 88 ? -9.154 1.819 19.361 1.00 82.38 88 ASN A CA 1
ATOM 700 C C . ASN A 1 88 ? -10.408 2.007 18.478 1.00 82.38 88 ASN A C 1
ATOM 702 O O . ASN A 1 88 ? -11.138 1.037 18.278 1.00 82.38 88 ASN A O 1
ATOM 706 N N . HIS A 1 89 ? -10.657 3.203 17.929 1.00 80.62 89 HIS A N 1
ATOM 707 C CA . HIS A 1 89 ? -11.895 3.520 17.197 1.00 80.62 89 HIS A CA 1
ATOM 708 C C . HIS A 1 89 ? -11.706 3.963 15.744 1.00 80.62 89 HIS A C 1
ATOM 710 O O . HIS A 1 89 ? -12.607 3.783 14.915 1.00 80.62 89 HIS A O 1
ATOM 716 N N . ARG A 1 90 ? -10.566 4.571 15.425 1.00 86.25 90 ARG A N 1
ATOM 717 C CA . ARG A 1 90 ? -10.300 5.167 14.116 1.00 86.25 90 ARG A CA 1
ATOM 718 C C . ARG A 1 90 ? -8.810 5.222 13.827 1.00 86.25 90 ARG A C 1
ATOM 720 O O . ARG A 1 90 ? -7.957 5.044 14.691 1.00 86.25 90 ARG A O 1
ATOM 727 N N . LEU A 1 91 ? -8.521 5.478 12.569 1.00 87.88 91 LEU A N 1
ATOM 728 C CA . LEU A 1 91 ? -7.199 5.701 12.039 1.00 87.88 91 LEU A CA 1
ATOM 729 C C . LEU A 1 91 ? -7.066 7.190 11.722 1.00 87.88 91 LEU A C 1
ATOM 731 O O . LEU A 1 91 ? -7.890 7.744 10.996 1.00 87.88 91 LEU A O 1
ATOM 735 N N . PHE A 1 92 ? -6.024 7.830 12.238 1.00 87.25 92 PHE A N 1
ATOM 736 C CA . PHE A 1 92 ? -5.650 9.172 11.819 1.00 87.25 92 PHE A CA 1
ATOM 737 C C . PHE A 1 92 ? -4.474 9.102 10.861 1.00 87.25 92 PHE A C 1
ATOM 739 O O . PHE A 1 92 ? -3.435 8.532 11.188 1.00 87.25 92 PHE A O 1
ATOM 746 N N . ILE A 1 93 ? -4.624 9.713 9.693 1.00 87.44 93 ILE A N 1
ATOM 747 C CA . ILE A 1 93 ? -3.582 9.777 8.671 1.00 87.44 93 ILE A CA 1
ATOM 748 C C . ILE A 1 93 ? -3.170 11.237 8.525 1.00 87.44 93 ILE A C 1
ATOM 750 O O . ILE A 1 93 ? -3.975 12.085 8.140 1.00 87.44 93 ILE A O 1
ATOM 754 N N . PHE A 1 94 ? -1.912 11.526 8.838 1.00 83.44 94 PHE A N 1
ATOM 755 C CA . PHE A 1 94 ? -1.309 12.846 8.710 1.00 83.44 94 PHE A CA 1
ATOM 756 C C . PHE A 1 94 ? -0.464 12.885 7.446 1.00 83.44 94 PHE A C 1
ATOM 758 O O . PHE A 1 94 ? 0.519 12.155 7.335 1.00 83.44 94 PHE A O 1
ATOM 765 N N . ARG A 1 95 ? -0.833 13.760 6.512 1.00 84.19 95 ARG A N 1
ATOM 766 C CA . ARG A 1 95 ? -0.044 14.081 5.320 1.00 84.19 95 ARG A CA 1
ATOM 767 C C . ARG A 1 95 ? 0.278 15.558 5.349 1.00 84.19 95 ARG A C 1
ATOM 769 O O . ARG A 1 95 ? -0.621 16.325 5.035 1.00 84.19 95 ARG A O 1
ATOM 776 N N . ASP A 1 96 ? 1.500 15.948 5.705 1.00 77.69 96 ASP A N 1
ATOM 777 C CA . ASP A 1 96 ? 2.044 17.322 5.756 1.00 77.69 96 ASP A CA 1
ATOM 778 C C . ASP A 1 96 ? 1.107 18.449 6.264 1.00 77.69 96 ASP A C 1
ATOM 780 O O . ASP A 1 96 ? 1.382 19.074 7.285 1.00 77.69 96 ASP A O 1
ATOM 784 N N . LYS A 1 97 ? 0.025 18.760 5.538 1.00 75.81 97 LYS A N 1
ATOM 785 C CA . LYS A 1 97 ? -0.966 19.817 5.800 1.00 75.81 97 LYS A CA 1
ATOM 786 C C . LYS A 1 97 ? -2.409 19.331 5.996 1.00 75.81 97 LYS A C 1
ATOM 788 O O . LYS A 1 97 ? -3.269 20.147 6.316 1.00 75.81 97 LYS A O 1
ATOM 793 N N . GLU A 1 98 ? -2.696 18.050 5.791 1.00 79.88 98 GLU A N 1
ATOM 794 C CA . GLU A 1 98 ? -4.033 17.469 5.913 1.00 79.88 98 GLU A CA 1
ATOM 795 C C . GLU A 1 98 ? -4.052 16.349 6.954 1.00 79.88 98 GLU A C 1
ATOM 797 O O . GLU A 1 98 ? -3.139 15.523 7.032 1.00 79.88 98 GLU A O 1
ATOM 802 N N . ILE A 1 99 ? -5.125 16.322 7.745 1.00 81.62 99 ILE A N 1
ATOM 803 C CA . ILE A 1 99 ? -5.422 15.257 8.702 1.00 81.62 99 ILE A CA 1
ATOM 804 C C . ILE A 1 99 ? -6.684 14.565 8.209 1.00 81.62 99 ILE A C 1
ATOM 806 O O . ILE A 1 99 ? -7.722 15.209 8.048 1.00 81.62 99 ILE A O 1
ATOM 810 N N . GLN A 1 100 ? -6.597 13.261 7.976 1.00 85.06 100 GLN A N 1
ATOM 811 C CA . GLN A 1 100 ? -7.740 12.439 7.603 1.00 85.06 100 GLN A CA 1
ATOM 812 C C . GLN A 1 100 ? -8.118 11.540 8.780 1.00 85.06 100 GLN A C 1
ATOM 814 O O . GLN A 1 100 ? -7.276 10.821 9.314 1.00 85.06 100 GLN A O 1
ATOM 819 N N . ASP A 1 101 ? -9.386 11.608 9.183 1.00 85.88 101 ASP A N 1
ATOM 820 C CA . ASP A 1 101 ? -10.002 10.700 10.153 1.00 85.88 101 ASP A CA 1
ATOM 821 C C . ASP A 1 101 ? -10.715 9.589 9.384 1.00 85.88 101 ASP A C 1
ATOM 823 O O . ASP A 1 101 ? -11.597 9.854 8.559 1.00 85.88 101 ASP A O 1
ATOM 827 N N . LEU A 1 102 ? -10.332 8.347 9.667 1.00 85.75 102 LEU A N 1
ATOM 828 C CA . LEU A 1 102 ? -10.943 7.166 9.095 1.00 85.75 102 LEU A CA 1
ATOM 829 C C . LEU A 1 102 ? -11.429 6.208 10.185 1.00 85.75 102 LEU A C 1
ATOM 831 O O . LEU A 1 102 ? -10.654 5.487 10.806 1.00 85.75 102 LEU A O 1
ATOM 835 N N . ARG A 1 103 ? -12.746 6.135 10.379 1.00 85.88 103 ARG A N 1
ATOM 836 C CA . ARG A 1 103 ? -13.371 5.167 11.296 1.00 85.88 103 ARG A CA 1
ATOM 837 C C . ARG A 1 103 ? -13.332 3.751 10.724 1.00 85.88 103 ARG A C 1
ATOM 839 O O . ARG A 1 103 ? -13.742 3.562 9.579 1.00 85.88 103 ARG A O 1
ATOM 846 N N . TYR A 1 104 ? -12.961 2.758 11.540 1.00 84.38 104 TYR A N 1
ATOM 847 C CA . TYR A 1 104 ? -12.864 1.353 11.104 1.00 84.38 104 TYR A CA 1
ATOM 848 C C . TYR A 1 104 ? -14.166 0.836 10.487 1.00 84.38 104 TYR A C 1
ATOM 850 O O . TYR A 1 104 ? -14.156 0.276 9.397 1.00 84.38 104 TYR A O 1
ATOM 858 N N . ARG A 1 105 ? -15.309 1.175 11.091 1.00 82.25 105 ARG A N 1
ATOM 859 C CA . ARG A 1 105 ? -16.641 0.787 10.600 1.00 82.25 105 ARG A CA 1
ATOM 860 C C . ARG A 1 105 ? -16.979 1.272 9.179 1.00 82.25 105 ARG A C 1
ATOM 862 O O . ARG A 1 105 ? -17.909 0.755 8.566 1.00 82.25 105 ARG A O 1
ATOM 869 N N . LEU A 1 106 ? -16.298 2.304 8.674 1.00 81.12 106 LEU A N 1
ATOM 870 C CA . LEU A 1 106 ? -16.517 2.831 7.320 1.00 81.12 106 LEU A CA 1
ATOM 871 C C . LEU A 1 106 ? -15.612 2.178 6.273 1.00 81.12 106 LEU A C 1
ATOM 873 O O . LEU A 1 106 ? -15.830 2.393 5.079 1.00 81.12 106 LEU A O 1
ATOM 877 N N . VAL A 1 107 ? -14.614 1.406 6.702 1.00 84.00 107 VAL A N 1
ATOM 878 C CA . VAL A 1 107 ? -13.715 0.684 5.808 1.00 84.00 107 VAL A CA 1
ATOM 879 C C . VAL A 1 107 ? -14.469 -0.507 5.229 1.00 84.00 107 VAL A C 1
ATOM 881 O O . VAL A 1 107 ? -14.850 -1.428 5.945 1.00 84.00 107 VAL A O 1
ATOM 884 N N . SER A 1 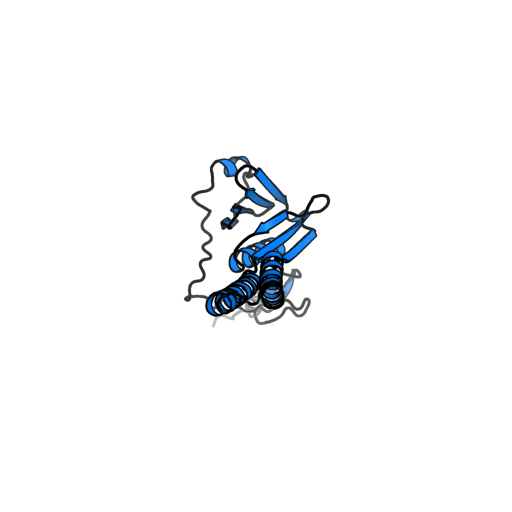108 ? -14.711 -0.483 3.919 1.00 82.38 108 SER A N 1
ATOM 885 C CA . SER A 1 108 ? -15.389 -1.578 3.219 1.00 82.38 108 SER A CA 1
ATOM 886 C C . SER A 1 108 ? -14.414 -2.673 2.802 1.00 82.38 108 SER A C 1
ATOM 888 O O . SER A 1 108 ? -14.731 -3.858 2.879 1.00 82.38 108 SER A O 1
ATOM 890 N N . SER A 1 109 ? -13.231 -2.275 2.338 1.00 81.75 109 SER A N 1
ATOM 891 C CA . SER A 1 109 ? -12.179 -3.179 1.891 1.00 81.75 109 SER A CA 1
ATOM 892 C C . SER A 1 109 ? -10.818 -2.501 1.979 1.00 81.75 109 SER A C 1
ATOM 894 O O . SER A 1 109 ? -10.697 -1.275 1.951 1.00 81.75 109 SER A O 1
ATOM 896 N N . VAL A 1 110 ? -9.789 -3.332 2.098 1.00 84.38 110 VAL A N 1
ATOM 897 C CA . VAL A 1 110 ? -8.392 -2.918 2.033 1.00 84.38 110 VAL A CA 1
ATOM 898 C C . VAL A 1 110 ? -7.757 -3.722 0.912 1.00 84.38 110 VAL A C 1
ATOM 900 O O . VAL A 1 110 ? -7.785 -4.954 0.942 1.00 84.38 110 VAL A O 1
ATOM 903 N N . GLU A 1 111 ? -7.230 -3.022 -0.079 1.00 83.81 111 GLU A N 1
ATOM 904 C CA . GLU A 1 111 ? -6.577 -3.591 -1.248 1.00 83.81 111 GLU A CA 1
ATOM 905 C C . GLU A 1 111 ? -5.097 -3.230 -1.241 1.00 83.81 111 GLU A C 1
ATOM 907 O O . GLU A 1 111 ? -4.678 -2.202 -0.708 1.00 83.81 111 GLU A O 1
ATOM 912 N N . TYR A 1 112 ? -4.295 -4.115 -1.816 1.00 78.81 112 TYR A N 1
ATOM 913 C CA . TYR A 1 112 ? -2.864 -3.922 -1.948 1.00 78.81 112 TYR A CA 1
ATOM 914 C C . TYR A 1 112 ? -2.533 -3.848 -3.429 1.00 78.81 112 TYR A C 1
ATOM 916 O O . TYR A 1 112 ? -2.779 -4.807 -4.164 1.00 78.81 112 TYR A O 1
ATOM 924 N N . GLU A 1 113 ? -1.988 -2.716 -3.857 1.00 76.62 113 GLU A N 1
ATOM 925 C CA . GLU A 1 113 ? -1.664 -2.470 -5.253 1.00 76.62 113 GLU A CA 1
ATOM 926 C C . GLU A 1 113 ? -0.150 -2.315 -5.416 1.00 76.62 113 GLU A C 1
ATOM 928 O O . GLU A 1 113 ? 0.526 -1.571 -4.698 1.00 76.62 113 GLU A O 1
ATOM 933 N N . LEU A 1 114 ? 0.387 -3.083 -6.361 1.00 73.25 114 LEU A N 1
ATOM 934 C CA . LEU A 1 114 ? 1.769 -2.990 -6.807 1.00 73.25 114 LEU A CA 1
ATOM 935 C C . LEU A 1 114 ? 1.780 -2.059 -8.013 1.00 73.25 114 LEU A C 1
ATOM 937 O O . LEU A 1 114 ? 1.245 -2.406 -9.065 1.00 73.25 114 LEU A O 1
ATOM 941 N N . GLU A 1 115 ? 2.368 -0.879 -7.864 1.00 68.69 115 GLU A N 1
ATOM 942 C CA . GLU A 1 115 ? 2.482 0.066 -8.966 1.00 68.69 115 GLU A CA 1
ATOM 943 C C . GLU A 1 115 ? 3.808 -0.173 -9.698 1.00 68.69 115 GLU A C 1
ATOM 945 O O . GLU A 1 115 ? 4.898 0.048 -9.157 1.00 68.69 115 GLU A O 1
ATOM 950 N N . ASP A 1 116 ? 3.709 -0.651 -10.937 1.00 68.06 116 ASP A N 1
ATOM 951 C CA . ASP A 1 116 ? 4.860 -0.874 -11.807 1.00 68.06 116 ASP A CA 1
ATOM 952 C C . ASP A 1 116 ? 5.258 0.434 -12.520 1.00 68.06 116 ASP A C 1
ATOM 954 O O . ASP A 1 116 ? 4.430 1.113 -13.135 1.00 68.06 116 ASP A O 1
ATOM 958 N N . PHE A 1 117 ? 6.553 0.775 -12.534 1.00 72.75 117 PHE A N 1
ATOM 959 C CA . PHE A 1 117 ? 7.088 1.930 -13.276 1.00 72.75 117 PHE A CA 1
ATOM 960 C C . PHE A 1 117 ? 7.214 1.659 -14.788 1.00 72.75 117 PHE A C 1
ATOM 962 O O . PHE A 1 117 ? 8.283 1.786 -15.393 1.00 72.75 117 PHE A O 1
ATOM 969 N N . TYR A 1 118 ? 6.098 1.339 -15.446 1.00 76.88 118 TYR A N 1
ATOM 970 C CA . TYR A 1 118 ? 6.075 1.004 -16.876 1.00 76.88 118 TYR A CA 1
ATOM 971 C C . TYR A 1 118 ? 6.608 2.138 -17.772 1.00 76.88 118 TYR A C 1
ATOM 973 O O . TYR A 1 118 ? 7.178 1.886 -18.830 1.00 76.88 118 TYR A O 1
ATOM 981 N N . SER A 1 119 ? 6.508 3.394 -17.321 1.00 79.12 119 SER A N 1
ATOM 982 C CA . SER A 1 119 ? 7.048 4.562 -18.033 1.00 79.12 119 SER A CA 1
ATOM 983 C C . SER A 1 119 ? 8.567 4.477 -18.269 1.00 79.12 119 SER A C 1
ATOM 985 O O . SER A 1 119 ? 9.037 4.746 -19.376 1.00 79.12 119 SER A O 1
ATOM 987 N N . LEU A 1 120 ? 9.344 4.021 -17.275 1.00 81.75 120 LEU A N 1
ATOM 988 C CA . LEU A 1 120 ? 10.796 3.825 -17.420 1.00 81.75 120 LEU A CA 1
ATOM 989 C C . LEU A 1 120 ? 11.125 2.659 -18.356 1.00 81.75 120 LEU A C 1
ATOM 991 O O . LEU A 1 120 ? 12.050 2.755 -19.164 1.00 81.75 120 LEU A O 1
ATOM 995 N N . VAL A 1 121 ? 10.337 1.585 -18.285 1.00 85.56 121 VAL A N 1
ATOM 996 C CA . VAL A 1 121 ? 10.489 0.407 -19.149 1.00 85.56 121 VAL A CA 1
ATOM 997 C C . VAL A 1 121 ? 10.239 0.774 -20.615 1.00 85.56 121 VAL A C 1
ATOM 999 O O . VAL A 1 121 ? 11.057 0.462 -21.480 1.00 85.56 121 VAL A O 1
ATOM 1002 N N . VAL A 1 122 ? 9.152 1.497 -20.900 1.00 89.06 122 VAL A N 1
ATOM 1003 C CA . VAL A 1 122 ? 8.822 1.968 -22.254 1.00 89.06 122 VAL A CA 1
ATOM 1004 C C . VAL A 1 122 ? 9.883 2.935 -22.772 1.00 89.06 122 VAL A C 1
ATOM 1006 O O . VAL A 1 122 ? 10.327 2.789 -23.910 1.00 89.06 122 VAL A O 1
ATOM 1009 N N . GLY A 1 123 ? 10.342 3.877 -21.943 1.00 89.88 123 GLY A N 1
ATOM 1010 C CA . GLY A 1 123 ? 11.428 4.789 -22.305 1.00 89.88 123 GLY A CA 1
ATOM 1011 C C . GLY A 1 123 ? 12.717 4.052 -22.683 1.00 89.88 123 GLY A C 1
ATOM 1012 O O . GLY A 1 123 ? 13.325 4.362 -23.709 1.00 89.88 123 GLY A O 1
ATOM 1013 N N . GLY A 1 124 ? 13.099 3.029 -21.912 1.00 90.62 124 GLY A N 1
ATOM 1014 C CA . GLY A 1 124 ? 14.257 2.185 -22.210 1.00 90.62 124 GLY A CA 1
ATOM 1015 C C . GLY A 1 124 ? 14.122 1.417 -23.531 1.00 90.62 124 GLY A C 1
ATOM 1016 O O . GLY A 1 124 ? 15.051 1.417 -24.340 1.00 90.62 124 GLY A O 1
ATOM 1017 N N . LEU A 1 125 ? 12.950 0.834 -23.811 1.00 91.50 125 LEU A N 1
ATOM 1018 C CA . LEU A 1 125 ? 12.680 0.142 -25.080 1.00 91.50 125 LEU A CA 1
ATOM 1019 C C . LEU A 1 125 ? 12.701 1.088 -26.287 1.00 91.50 125 LEU A C 1
ATOM 1021 O O . LEU A 1 125 ? 13.257 0.741 -27.331 1.00 91.50 125 LEU A O 1
ATOM 1025 N N . ILE A 1 126 ? 12.141 2.293 -26.144 1.00 93.94 126 ILE A N 1
ATOM 1026 C CA . ILE A 1 126 ? 12.189 3.332 -27.181 1.00 93.94 126 ILE A CA 1
ATOM 1027 C C . ILE A 1 126 ? 13.639 3.714 -27.480 1.00 93.94 126 ILE A C 1
ATOM 1029 O O . ILE A 1 126 ? 13.998 3.850 -28.646 1.00 93.94 126 ILE A O 1
ATOM 1033 N N . LEU A 1 127 ? 14.486 3.844 -26.457 1.00 91.62 127 LEU A N 1
ATOM 1034 C CA . LEU A 1 127 ? 15.897 4.194 -26.622 1.00 91.62 127 LEU A CA 1
ATOM 1035 C C . LEU A 1 127 ? 16.668 3.102 -27.384 1.00 91.62 127 LEU A C 1
ATOM 1037 O O . LEU A 1 127 ? 17.448 3.415 -28.285 1.00 91.62 127 LEU A O 1
ATOM 1041 N N . ILE A 1 128 ? 16.389 1.826 -27.098 1.00 91.19 128 ILE A N 1
ATOM 1042 C CA . ILE A 1 128 ? 16.960 0.682 -27.831 1.00 91.19 128 ILE A CA 1
ATOM 1043 C C . ILE A 1 128 ? 16.501 0.686 -29.299 1.00 91.19 128 ILE A C 1
ATOM 1045 O O . ILE A 1 128 ? 17.326 0.560 -30.206 1.00 91.19 128 ILE A O 1
ATOM 1049 N N . LEU A 1 129 ? 15.202 0.882 -29.555 1.00 91.81 129 LEU A N 1
ATOM 1050 C CA . LEU A 1 129 ? 14.656 0.972 -30.916 1.00 91.81 129 LEU A CA 1
ATOM 1051 C C . LEU A 1 129 ? 15.228 2.162 -31.690 1.00 91.81 129 LEU A C 1
ATOM 1053 O O . LEU A 1 129 ? 15.572 2.032 -32.864 1.00 91.81 129 LEU A O 1
ATOM 1057 N N . PHE A 1 130 ? 15.365 3.310 -31.032 1.00 89.88 130 PHE A N 1
ATOM 1058 C CA . PHE A 1 130 ? 15.951 4.509 -31.615 1.00 89.88 130 PHE A CA 1
ATOM 1059 C C . PHE A 1 130 ? 17.426 4.295 -31.969 1.00 89.88 130 PHE A C 1
ATOM 1061 O O . PHE A 1 130 ? 17.850 4.677 -33.057 1.00 89.88 130 PHE A O 1
ATOM 1068 N N . SER A 1 131 ? 18.194 3.620 -31.108 1.00 87.12 131 SER A N 1
ATOM 1069 C CA . SER A 1 131 ? 19.582 3.244 -31.399 1.00 87.12 131 SER A CA 1
ATOM 1070 C C . SER A 1 131 ? 19.680 2.373 -32.658 1.00 87.12 131 SER A C 1
ATOM 1072 O O . SER A 1 131 ? 20.490 2.654 -33.544 1.00 87.12 131 SER A O 1
ATOM 1074 N N . PHE A 1 132 ? 18.798 1.380 -32.799 1.00 87.19 132 PHE A N 1
ATOM 1075 C CA . PHE A 1 132 ? 18.748 0.531 -33.990 1.00 87.19 132 PHE A CA 1
ATOM 1076 C C . PHE A 1 132 ? 18.328 1.300 -35.255 1.00 87.19 132 PHE A C 1
ATOM 1078 O O . PHE A 1 132 ? 18.895 1.098 -36.329 1.00 87.19 132 PHE A O 1
ATOM 1085 N N . LEU A 1 133 ? 17.369 2.222 -35.136 1.00 88.25 133 LEU A N 1
ATOM 1086 C CA . LEU A 1 133 ? 16.923 3.062 -36.247 1.00 88.25 133 LEU A CA 1
ATOM 1087 C C . LEU A 1 133 ? 18.029 4.014 -36.725 1.00 88.25 133 LEU A C 1
ATOM 1089 O O . LEU A 1 133 ? 18.249 4.153 -37.929 1.00 88.25 133 LEU A O 1
ATOM 1093 N N . MET A 1 134 ? 18.755 4.634 -35.792 1.00 81.31 134 MET A N 1
ATOM 1094 C CA . MET A 1 134 ? 19.860 5.544 -36.102 1.00 81.31 134 MET A CA 1
ATOM 1095 C C . MET A 1 134 ? 21.031 4.828 -36.777 1.00 81.31 134 MET A C 1
ATOM 1097 O O . MET A 1 134 ? 21.651 5.409 -37.665 1.00 81.31 134 MET A O 1
ATOM 1101 N N . ASN A 1 135 ? 21.280 3.561 -36.437 1.00 79.94 135 ASN A N 1
ATOM 1102 C CA . ASN A 1 135 ? 22.251 2.724 -37.144 1.00 79.94 135 ASN A CA 1
ATOM 1103 C C . ASN A 1 135 ? 21.916 2.570 -38.634 1.00 79.94 135 ASN A C 1
ATOM 1105 O O . ASN A 1 135 ? 22.792 2.653 -39.490 1.00 79.94 135 ASN A O 1
ATOM 1109 N N . ASN A 1 136 ? 20.635 2.359 -38.943 1.00 82.62 136 ASN A N 1
ATOM 1110 C CA . ASN A 1 136 ? 20.184 2.192 -40.320 1.00 82.62 136 ASN A CA 1
ATOM 1111 C C . ASN A 1 136 ? 20.181 3.524 -41.099 1.00 82.62 136 ASN A C 1
ATOM 1113 O O . ASN A 1 136 ? 20.373 3.531 -42.311 1.00 82.62 136 ASN A O 1
ATOM 1117 N N . LEU A 1 137 ? 19.969 4.657 -40.415 1.00 83.75 137 LEU A N 1
ATOM 1118 C CA . LEU A 1 137 ? 19.818 5.971 -41.050 1.00 83.75 137 LEU A CA 1
ATOM 1119 C C . LEU A 1 137 ? 21.135 6.761 -41.192 1.00 83.75 137 LEU A C 1
ATOM 1121 O O . LEU A 1 137 ? 21.310 7.480 -42.174 1.00 83.75 137 LEU A O 1
ATOM 1125 N N . LEU A 1 138 ? 22.069 6.648 -40.241 1.00 74.25 138 LEU A N 1
ATOM 1126 C CA . LEU A 1 138 ? 23.357 7.356 -40.245 1.00 74.25 138 LEU A CA 1
ATOM 1127 C C . LEU A 1 138 ? 24.522 6.391 -39.944 1.00 74.25 138 LEU A C 1
ATOM 1129 O O . LEU A 1 138 ? 25.014 6.341 -38.815 1.00 74.25 138 LEU A O 1
ATOM 1133 N N . PRO A 1 139 ? 25.064 5.694 -40.962 1.00 70.44 139 PRO A N 1
ATOM 1134 C CA . PRO A 1 139 ? 26.109 4.676 -40.784 1.00 70.44 139 PRO A CA 1
ATOM 1135 C C . PRO A 1 139 ? 27.493 5.237 -4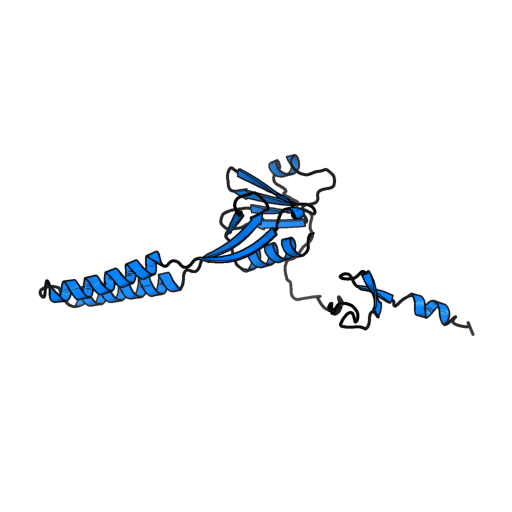0.399 1.00 70.44 139 PRO A C 1
ATOM 1137 O O . PRO A 1 139 ? 28.460 4.490 -40.304 1.00 70.44 139 PRO A O 1
ATOM 1140 N N . LYS A 1 140 ? 27.623 6.557 -40.192 1.00 77.19 140 LYS A N 1
ATOM 1141 C CA . LYS A 1 140 ? 28.874 7.215 -39.771 1.00 77.19 140 LYS A CA 1
ATOM 1142 C C . LYS A 1 140 ? 29.050 7.310 -38.251 1.00 77.19 140 LYS A C 1
ATOM 1144 O O . LYS A 1 140 ? 30.037 7.895 -37.808 1.00 77.19 140 LYS A O 1
ATOM 1149 N N . MET A 1 141 ? 28.121 6.790 -37.447 1.00 71.50 141 MET A N 1
ATOM 1150 C CA . MET A 1 141 ? 28.304 6.783 -35.994 1.00 71.50 141 MET A CA 1
ATOM 1151 C C . MET A 1 141 ? 29.426 5.818 -35.571 1.00 71.50 141 MET A C 1
ATOM 1153 O O . MET A 1 141 ? 29.502 4.704 -36.088 1.00 71.50 141 MET A O 1
ATOM 1157 N N . PRO A 1 142 ? 30.283 6.2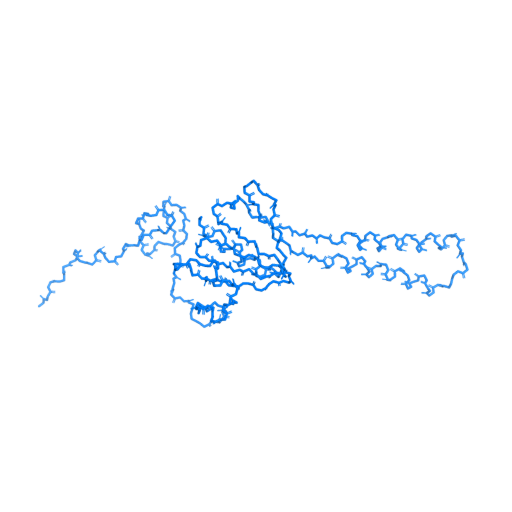11 -34.612 1.00 83.00 142 PRO A N 1
ATOM 1158 C CA . PRO A 1 142 ? 31.287 5.317 -34.048 1.00 83.00 142 PRO A CA 1
ATOM 1159 C C . PRO A 1 142 ? 30.617 4.171 -33.274 1.00 83.00 142 PRO A C 1
ATOM 1161 O O . PRO A 1 142 ? 29.668 4.388 -32.516 1.00 83.00 142 PRO A O 1
ATOM 1164 N N . SER A 1 143 ? 31.144 2.954 -33.433 1.00 80.06 143 SER A N 1
ATOM 1165 C CA . SER A 1 143 ? 30.618 1.721 -32.823 1.00 80.06 143 SER A CA 1
ATOM 1166 C C . SER A 1 143 ? 30.537 1.772 -31.293 1.00 80.06 143 SER A C 1
ATOM 1168 O O . SER A 1 143 ? 29.628 1.191 -30.707 1.00 80.06 143 SER A O 1
ATOM 1170 N N . GLU A 1 144 ? 31.436 2.512 -30.645 1.00 86.00 144 GLU A N 1
ATOM 1171 C CA . GLU A 1 144 ? 31.473 2.665 -29.184 1.00 86.00 144 GLU A CA 1
ATOM 1172 C C . GLU A 1 144 ? 30.219 3.359 -28.628 1.00 86.00 144 GLU A C 1
ATOM 1174 O O . GLU A 1 144 ? 29.647 2.926 -27.627 1.00 86.00 144 GLU A O 1
ATOM 1179 N N . LEU A 1 145 ? 29.735 4.411 -29.302 1.00 82.38 145 LEU A N 1
ATOM 1180 C CA . LEU A 1 145 ? 28.542 5.148 -28.862 1.00 82.38 145 LEU A CA 1
ATOM 1181 C C . LEU A 1 145 ? 27.269 4.309 -28.997 1.00 82.38 145 LEU A C 1
ATOM 1183 O O . LEU A 1 145 ? 26.355 4.423 -28.183 1.00 82.38 145 LEU A O 1
ATOM 1187 N N . MET A 1 146 ? 27.223 3.451 -30.013 1.00 78.44 146 MET A N 1
ATOM 1188 C CA . MET A 1 146 ? 26.105 2.543 -30.253 1.00 78.44 146 MET A CA 1
ATOM 1189 C C . MET A 1 146 ? 25.972 1.505 -29.143 1.00 78.44 146 MET A C 1
ATOM 1191 O O . MET A 1 146 ? 24.891 1.327 -28.584 1.00 78.44 146 MET A O 1
ATOM 1195 N N . ILE A 1 147 ? 27.085 0.856 -28.797 1.00 85.75 147 ILE A N 1
ATOM 1196 C CA . ILE A 1 147 ? 27.132 -0.133 -27.720 1.00 85.75 147 ILE A CA 1
ATOM 1197 C C . ILE A 1 147 ? 26.692 0.523 -26.406 1.00 85.75 147 ILE A C 1
ATOM 1199 O O . ILE A 1 147 ? 25.819 -0.001 -25.715 1.00 85.75 147 ILE A O 1
ATOM 1203 N N . LEU A 1 148 ? 27.219 1.713 -26.105 1.00 89.88 148 LEU A N 1
ATOM 1204 C CA . LEU A 1 148 ? 26.878 2.453 -24.893 1.00 89.88 148 LEU A CA 1
ATOM 1205 C C . LEU A 1 148 ? 25.382 2.800 -24.808 1.00 89.88 148 LEU A C 1
ATOM 1207 O O . LEU A 1 148 ? 24.777 2.602 -23.756 1.00 89.88 148 LEU A O 1
ATOM 1211 N N . LEU A 1 149 ? 24.758 3.258 -25.899 1.00 86.19 149 LEU A N 1
ATOM 1212 C CA . LEU A 1 149 ? 23.321 3.564 -25.929 1.00 86.19 149 LEU A CA 1
ATOM 1213 C C . LEU A 1 149 ? 22.451 2.332 -25.665 1.00 86.19 149 LEU A C 1
ATOM 1215 O O . LEU A 1 149 ? 21.500 2.411 -24.887 1.00 86.19 149 LEU A O 1
ATOM 1219 N N . VAL A 1 150 ? 22.789 1.189 -26.267 1.00 90.12 150 VAL A N 1
ATOM 1220 C CA . VAL A 1 150 ? 22.065 -0.069 -26.032 1.00 90.12 150 VAL A CA 1
ATOM 1221 C C . VAL A 1 150 ? 22.210 -0.507 -24.575 1.00 90.12 150 VAL A C 1
ATOM 1223 O O . VAL A 1 150 ? 21.209 -0.839 -23.943 1.00 90.12 150 VAL A O 1
ATOM 1226 N N . PHE A 1 151 ? 23.418 -0.446 -24.007 1.00 93.12 151 PHE A N 1
ATOM 1227 C CA . PHE A 1 151 ? 23.641 -0.776 -22.596 1.00 93.12 151 PHE A CA 1
ATOM 1228 C C . PHE A 1 151 ? 22.863 0.141 -21.647 1.00 93.12 151 PHE A C 1
ATOM 1230 O O . PHE A 1 151 ? 22.241 -0.354 -20.710 1.00 93.12 151 PHE A O 1
ATOM 1237 N N . VAL A 1 152 ? 22.844 1.454 -21.898 1.00 93.38 152 VAL A N 1
ATOM 1238 C CA . VAL A 1 152 ? 22.058 2.415 -21.105 1.00 93.38 152 VAL A CA 1
ATOM 1239 C C . VAL A 1 152 ? 20.560 2.126 -21.221 1.00 93.38 152 VAL A C 1
ATOM 1241 O O . VAL A 1 152 ? 19.858 2.131 -20.212 1.00 93.38 152 VAL A O 1
ATOM 1244 N N . GLY A 1 153 ? 20.066 1.813 -22.422 1.00 92.00 153 GLY A N 1
ATOM 1245 C CA . GLY A 1 153 ? 18.671 1.425 -22.637 1.00 92.00 153 GLY A CA 1
ATOM 1246 C C . GLY A 1 153 ? 18.288 0.157 -21.868 1.00 92.00 153 GLY A C 1
ATOM 1247 O O . GLY A 1 153 ? 17.272 0.139 -21.177 1.00 92.00 153 GLY A O 1
ATOM 1248 N N . VAL A 1 154 ? 19.132 -0.879 -21.915 1.00 93.00 154 VAL A N 1
ATOM 1249 C CA . VAL A 1 154 ? 18.925 -2.128 -21.163 1.00 93.00 154 VAL A CA 1
ATOM 1250 C C . VAL A 1 154 ? 18.978 -1.881 -19.655 1.00 93.00 154 VAL A C 1
ATOM 1252 O O . VAL A 1 154 ? 18.132 -2.397 -18.926 1.00 93.00 154 VAL A O 1
ATOM 1255 N N . LEU A 1 155 ? 19.915 -1.056 -19.179 1.00 93.31 155 LEU A N 1
ATOM 1256 C CA . LEU A 1 155 ? 20.010 -0.681 -17.769 1.00 93.31 155 LEU A CA 1
ATOM 1257 C C . LEU A 1 155 ? 18.722 0.004 -17.290 1.00 93.31 155 LEU A C 1
ATOM 1259 O O . LEU A 1 155 ? 18.202 -0.358 -16.240 1.00 93.31 155 LEU A O 1
ATOM 1263 N N . LEU A 1 156 ? 18.174 0.942 -18.070 1.00 90.62 156 LEU A N 1
ATOM 1264 C CA . LEU A 1 156 ? 16.914 1.619 -17.744 1.00 90.62 156 LEU A CA 1
ATOM 1265 C C . LEU A 1 156 ? 15.729 0.652 -17.676 1.00 90.62 156 LEU A C 1
ATOM 1267 O O . LEU A 1 156 ? 14.902 0.777 -16.776 1.00 90.62 156 LEU A O 1
ATOM 1271 N N . VAL A 1 157 ? 15.666 -0.335 -18.575 1.00 89.94 157 VAL A N 1
ATOM 1272 C CA . VAL A 1 157 ? 14.639 -1.387 -18.522 1.00 89.94 157 VAL A CA 1
ATOM 1273 C C . VAL A 1 157 ? 14.788 -2.228 -17.253 1.00 89.94 157 VAL A C 1
ATOM 1275 O O . VAL A 1 157 ? 13.802 -2.444 -16.555 1.00 89.94 157 VAL A O 1
ATOM 1278 N N . ILE A 1 158 ? 16.007 -2.667 -16.915 1.00 89.06 158 ILE A N 1
ATOM 1279 C CA . ILE A 1 158 ? 16.268 -3.462 -15.703 1.00 89.06 158 ILE A CA 1
ATOM 1280 C C . ILE A 1 158 ? 15.883 -2.671 -14.450 1.00 89.06 158 ILE A C 1
ATOM 1282 O O . ILE A 1 158 ? 15.177 -3.190 -13.589 1.00 89.06 158 ILE A O 1
ATOM 1286 N N . VAL A 1 159 ? 16.301 -1.408 -14.363 1.00 88.88 159 VAL A N 1
ATOM 1287 C CA . VAL A 1 159 ? 15.952 -0.517 -13.251 1.00 88.88 159 VAL A CA 1
ATOM 1288 C C . VAL A 1 159 ? 14.435 -0.324 -13.177 1.00 88.88 159 VAL A C 1
ATOM 1290 O O . VAL A 1 159 ? 13.860 -0.503 -12.109 1.00 88.88 159 VAL A O 1
ATOM 1293 N N . GLY A 1 160 ? 13.763 -0.054 -14.298 1.00 84.81 160 GLY A N 1
ATOM 1294 C CA . GLY A 1 160 ? 12.304 0.079 -14.348 1.00 84.81 160 GLY A CA 1
ATOM 1295 C C . GLY A 1 160 ? 11.549 -1.183 -13.913 1.00 84.81 160 GLY A C 1
ATOM 1296 O O . GLY A 1 160 ? 10.475 -1.073 -13.335 1.00 84.81 160 GLY A O 1
ATOM 1297 N N . LEU A 1 161 ? 12.119 -2.374 -14.134 1.00 83.06 161 LEU A N 1
ATOM 1298 C CA . LEU A 1 161 ? 11.562 -3.644 -13.650 1.00 83.06 161 LEU A CA 1
ATOM 1299 C C . LEU A 1 161 ? 11.836 -3.899 -12.159 1.00 83.06 161 LEU A C 1
ATOM 1301 O O . LEU A 1 161 ? 11.055 -4.591 -11.506 1.00 83.06 161 LEU A O 1
ATOM 1305 N N . MET A 1 162 ? 12.950 -3.386 -11.628 1.00 80.69 162 MET A N 1
ATOM 1306 C CA . MET A 1 162 ? 13.325 -3.551 -10.219 1.00 80.69 162 MET A CA 1
ATOM 1307 C C . MET A 1 162 ? 12.579 -2.589 -9.290 1.00 80.69 162 MET A C 1
ATOM 1309 O O . MET A 1 162 ? 12.292 -2.951 -8.150 1.00 80.69 162 MET A O 1
ATOM 1313 N N . TYR A 1 163 ? 12.264 -1.381 -9.758 1.00 78.94 163 TYR A N 1
ATOM 1314 C CA . TYR A 1 163 ? 11.518 -0.394 -8.983 1.00 78.94 163 TYR A CA 1
ATOM 1315 C C . TYR A 1 163 ? 10.024 -0.728 -8.988 1.00 78.94 163 TYR A C 1
ATOM 1317 O O . TYR A 1 163 ? 9.282 -0.341 -9.890 1.00 78.94 163 TYR A O 1
ATOM 1325 N N . LYS A 1 164 ? 9.591 -1.445 -7.950 1.00 71.50 164 LYS A N 1
ATOM 1326 C CA . LYS A 1 164 ? 8.181 -1.658 -7.619 1.00 71.50 164 LYS A CA 1
ATOM 1327 C C . LYS A 1 164 ? 7.842 -0.849 -6.383 1.00 71.50 164 LYS A C 1
ATOM 1329 O O . LYS A 1 164 ? 8.471 -1.044 -5.345 1.00 71.50 164 LYS A O 1
ATOM 1334 N N . ASN A 1 165 ? 6.854 0.030 -6.499 1.00 72.06 165 ASN A N 1
ATOM 1335 C CA . ASN A 1 165 ? 6.329 0.746 -5.348 1.00 72.06 165 ASN A CA 1
ATOM 1336 C C . ASN A 1 165 ? 5.077 0.036 -4.842 1.00 72.06 165 ASN A C 1
ATOM 1338 O O . ASN A 1 165 ? 4.187 -0.325 -5.611 1.00 72.06 165 ASN A O 1
ATOM 1342 N N . GLU A 1 166 ? 5.022 -0.158 -3.533 1.00 77.75 166 GLU A N 1
ATOM 1343 C CA . GLU A 1 166 ? 3.917 -0.820 -2.855 1.00 77.75 166 GLU A CA 1
ATOM 1344 C C . GLU A 1 166 ? 2.986 0.248 -2.268 1.00 77.75 166 GLU A C 1
ATOM 1346 O O . GLU A 1 166 ? 3.437 1.155 -1.557 1.00 77.75 166 GLU A O 1
ATOM 1351 N N . ARG A 1 167 ? 1.688 0.169 -2.578 1.00 80.25 167 ARG A N 1
ATOM 1352 C CA . ARG A 1 167 ? 0.670 1.069 -2.022 1.00 80.25 167 ARG A CA 1
ATOM 1353 C C . ARG A 1 167 ? -0.494 0.270 -1.440 1.00 80.25 167 ARG A C 1
ATOM 1355 O O . ARG A 1 167 ? -0.932 -0.728 -2.005 1.00 80.25 167 ARG A O 1
ATOM 1362 N N . LEU A 1 168 ? -1.010 0.731 -0.307 1.00 82.88 168 LEU A N 1
ATOM 1363 C CA . LEU A 1 168 ? -2.208 0.208 0.340 1.00 82.88 168 LEU A CA 1
ATOM 1364 C C . LEU A 1 168 ? -3.383 1.141 0.038 1.00 82.88 168 LEU A C 1
ATOM 1366 O O . LEU A 1 168 ? -3.321 2.335 0.324 1.00 82.88 168 LEU A O 1
ATOM 1370 N N . LEU A 1 169 ? -4.450 0.596 -0.531 1.00 84.06 169 LEU A N 1
ATOM 1371 C CA . LEU A 1 169 ? -5.683 1.306 -0.852 1.00 84.06 169 LEU A CA 1
ATOM 1372 C C . LEU A 1 169 ? -6.756 0.930 0.156 1.00 84.06 169 LEU A C 1
ATOM 1374 O O . LEU A 1 169 ? -7.187 -0.220 0.235 1.00 84.06 169 LEU A O 1
ATOM 1378 N N . ILE A 1 170 ? -7.211 1.910 0.928 1.00 85.19 170 ILE A N 1
ATOM 1379 C CA . ILE A 1 170 ? -8.311 1.713 1.866 1.00 85.19 170 ILE A CA 1
ATOM 1380 C C . ILE A 1 170 ? -9.580 2.286 1.243 1.00 85.19 170 ILE A C 1
ATOM 1382 O O . ILE A 1 170 ? -9.714 3.501 1.071 1.00 85.19 170 ILE A O 1
ATOM 1386 N N . HIS A 1 171 ? -10.519 1.407 0.901 1.00 84.56 171 HIS A N 1
ATOM 1387 C CA . HIS A 1 171 ? -11.820 1.799 0.380 1.00 84.56 171 HIS A CA 1
ATOM 1388 C C . HIS A 1 171 ? -12.774 2.109 1.525 1.00 84.56 171 HIS A C 1
ATOM 1390 O O . HIS A 1 171 ? -12.941 1.331 2.468 1.00 84.56 171 HIS A O 1
ATOM 1396 N N . VAL A 1 172 ? -13.415 3.267 1.414 1.00 84.62 172 VAL A N 1
ATOM 1397 C CA . VAL A 1 172 ? -14.299 3.822 2.432 1.00 84.62 172 VAL A CA 1
ATOM 1398 C C . VAL A 1 172 ? -15.666 4.047 1.809 1.00 84.62 172 VAL A C 1
ATOM 1400 O O . VAL A 1 172 ? -15.774 4.543 0.685 1.00 84.62 172 VAL A O 1
ATOM 1403 N N . VAL A 1 173 ? -16.727 3.700 2.532 1.00 81.75 173 VAL A N 1
ATOM 1404 C CA . VAL A 1 173 ? -18.094 3.846 2.024 1.00 81.75 173 VAL A CA 1
ATOM 1405 C C . VAL A 1 173 ? -18.401 5.320 1.732 1.00 81.75 173 VAL A C 1
ATOM 1407 O O . VAL A 1 173 ? -18.405 6.157 2.632 1.00 81.75 173 VAL A O 1
ATOM 1410 N N . GLY A 1 174 ? -18.693 5.633 0.466 1.00 77.75 174 GLY A N 1
ATOM 1411 C CA . GLY A 1 174 ? -19.135 6.965 0.037 1.00 77.75 174 GLY A CA 1
ATOM 1412 C C . GLY A 1 174 ? -18.029 8.016 -0.113 1.00 77.75 174 GLY A C 1
ATOM 1413 O O . GLY A 1 174 ? -18.344 9.183 -0.341 1.00 77.75 174 GLY A O 1
ATOM 1414 N N . LEU A 1 175 ? -16.754 7.629 -0.014 1.00 80.50 175 LEU A N 1
ATOM 1415 C CA . LEU A 1 175 ? -15.598 8.516 -0.179 1.00 80.50 175 LEU A CA 1
ATOM 1416 C C . LEU A 1 175 ? -14.611 7.949 -1.210 1.00 80.50 175 LEU A C 1
ATOM 1418 O O . LEU A 1 175 ? -14.681 6.781 -1.591 1.00 80.50 175 LEU A O 1
ATOM 1422 N N . LYS A 1 176 ? -13.690 8.796 -1.688 1.00 82.31 176 LYS A N 1
ATOM 1423 C CA . LYS A 1 176 ? -12.573 8.341 -2.530 1.00 82.31 176 LYS A CA 1
ATOM 1424 C C . LYS A 1 176 ? -11.631 7.450 -1.704 1.00 82.31 176 LYS A C 1
ATOM 1426 O O . LYS A 1 176 ? -11.473 7.719 -0.512 1.00 82.31 176 LYS A O 1
ATOM 1431 N N . PRO A 1 177 ? -11.016 6.419 -2.313 1.00 81.69 177 PRO A N 1
ATOM 1432 C CA . PRO A 1 177 ? -10.094 5.540 -1.606 1.00 81.69 177 PRO A CA 1
ATOM 1433 C C . PRO A 1 177 ? -8.891 6.325 -1.082 1.00 81.69 177 PRO A C 1
ATOM 1435 O O . PRO A 1 177 ? -8.399 7.245 -1.740 1.00 81.69 177 PRO A O 1
ATOM 1438 N N . VAL A 1 178 ? -8.433 5.959 0.112 1.00 83.69 178 VAL A N 1
ATOM 1439 C CA . VAL A 1 178 ? -7.248 6.556 0.726 1.00 83.69 178 VAL A CA 1
ATOM 1440 C C . VAL A 1 178 ? -6.040 5.700 0.374 1.00 83.69 178 VAL A C 1
ATOM 1442 O O . VAL A 1 178 ? -5.956 4.539 0.764 1.00 83.69 178 VAL A O 1
ATOM 1445 N N . GLU A 1 179 ? -5.116 6.285 -0.381 1.00 85.38 179 GLU A N 1
ATOM 1446 C CA . GLU A 1 179 ? -3.844 5.661 -0.748 1.00 85.38 179 GLU A CA 1
ATOM 1447 C C . GLU A 1 179 ? -2.806 5.850 0.361 1.00 85.38 179 GLU A C 1
ATOM 1449 O O . GLU A 1 179 ? -2.623 6.950 0.870 1.00 85.38 179 GLU A O 1
ATOM 1454 N N . ILE A 1 180 ? -2.081 4.808 0.734 1.00 82.56 180 ILE A N 1
ATOM 1455 C CA . ILE A 1 180 ? -1.007 4.890 1.723 1.00 82.56 180 ILE A CA 1
ATOM 1456 C C . ILE A 1 180 ? 0.219 4.209 1.127 1.00 82.56 180 ILE A C 1
ATOM 1458 O O . ILE A 1 180 ? 0.155 3.031 0.776 1.00 82.56 180 ILE A O 1
ATOM 1462 N N . LYS A 1 181 ? 1.337 4.927 0.996 1.00 84.19 181 LYS A N 1
ATOM 1463 C CA . LYS A 1 181 ? 2.591 4.340 0.506 1.00 84.19 181 LYS A CA 1
ATOM 1464 C C . LYS A 1 181 ? 3.478 3.973 1.674 1.00 84.19 181 LYS A C 1
ATOM 1466 O O . LYS A 1 181 ? 3.501 4.667 2.681 1.00 84.19 181 LYS A O 1
ATOM 1471 N N . GLY A 1 182 ? 4.253 2.908 1.541 1.00 78.75 182 GLY A N 1
ATOM 1472 C CA . GLY A 1 182 ? 5.290 2.628 2.520 1.00 78.75 182 GLY A CA 1
ATOM 1473 C C . GLY A 1 182 ? 5.918 1.260 2.366 1.00 78.75 182 GLY A C 1
ATOM 1474 O O . GLY A 1 182 ? 5.606 0.498 1.457 1.00 78.75 182 GLY A O 1
ATOM 1475 N N . SER A 1 183 ? 6.819 0.946 3.293 1.00 77.69 183 SER A N 1
ATOM 1476 C CA . SER A 1 183 ? 7.493 -0.348 3.312 1.00 77.69 183 SER A CA 1
ATOM 1477 C C . SER A 1 183 ? 6.511 -1.486 3.598 1.00 77.69 183 SER A C 1
ATOM 1479 O O . SER A 1 183 ? 5.697 -1.383 4.522 1.00 77.69 183 SER A O 1
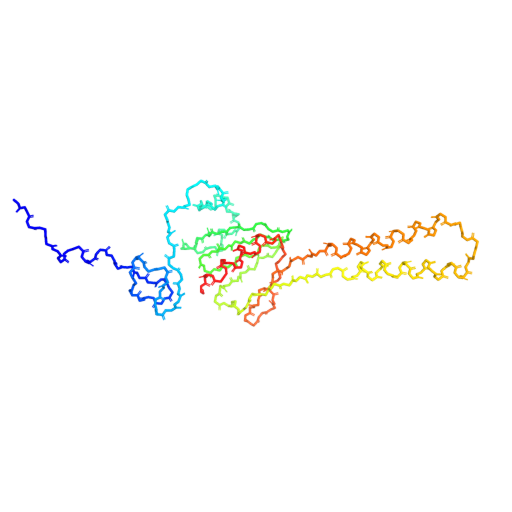ATOM 1481 N N . ARG A 1 184 ? 6.668 -2.612 2.889 1.00 74.88 184 ARG A N 1
ATOM 1482 C CA . ARG A 1 184 ? 5.876 -3.842 3.042 1.00 74.88 184 ARG A CA 1
ATOM 1483 C C . ARG A 1 184 ? 5.554 -4.211 4.482 1.00 74.88 184 ARG A C 1
ATOM 1485 O O . ARG A 1 184 ? 4.412 -4.482 4.824 1.00 74.88 184 ARG A O 1
ATOM 1492 N N . LYS A 1 185 ? 6.569 -4.186 5.349 1.00 79.12 185 LYS A N 1
ATOM 1493 C CA . LYS A 1 185 ? 6.437 -4.583 6.755 1.00 79.12 185 LYS A CA 1
ATOM 1494 C C . LYS A 1 185 ? 5.466 -3.675 7.519 1.00 79.12 185 LYS A C 1
ATOM 1496 O O . LYS A 1 185 ? 4.697 -4.162 8.349 1.00 79.12 185 LYS A O 1
ATOM 1501 N N . ASN A 1 186 ? 5.492 -2.375 7.233 1.00 80.44 186 ASN A N 1
ATOM 1502 C CA . ASN A 1 186 ? 4.623 -1.396 7.880 1.00 80.44 186 ASN A CA 1
ATOM 1503 C C . ASN A 1 186 ? 3.202 -1.484 7.309 1.00 80.44 186 ASN A C 1
ATOM 1505 O O . ASN A 1 186 ? 2.250 -1.461 8.084 1.00 80.44 186 ASN A O 1
ATOM 1509 N N . LEU A 1 187 ? 3.061 -1.673 5.990 1.00 81.25 187 LEU A N 1
ATOM 1510 C CA . LEU A 1 187 ? 1.761 -1.871 5.338 1.00 81.25 187 LEU A CA 1
ATOM 1511 C C . LEU A 1 187 ? 1.065 -3.156 5.815 1.00 81.25 187 LEU A C 1
ATOM 1513 O O . LEU A 1 187 ? -0.121 -3.120 6.134 1.00 81.25 187 LEU A O 1
ATOM 1517 N N . ASP A 1 188 ? 1.800 -4.262 5.954 1.00 83.38 188 ASP A N 1
ATOM 1518 C CA . ASP A 1 188 ? 1.269 -5.527 6.479 1.00 83.38 188 ASP A CA 1
ATOM 1519 C C . ASP A 1 188 ? 0.816 -5.386 7.941 1.00 83.38 188 ASP A C 1
ATOM 1521 O O . ASP A 1 188 ? -0.253 -5.871 8.322 1.00 83.38 188 ASP A O 1
ATOM 1525 N N . SER A 1 189 ? 1.607 -4.686 8.762 1.00 81.75 189 SER A N 1
ATOM 1526 C CA . SER A 1 189 ? 1.269 -4.409 10.167 1.00 81.75 189 SER A CA 1
ATOM 1527 C C . SER A 1 189 ? 0.015 -3.541 10.281 1.00 81.75 189 SER A C 1
ATOM 1529 O O . SER A 1 189 ? -0.888 -3.850 11.060 1.00 81.75 189 SER A O 1
ATOM 1531 N N . LEU A 1 190 ? -0.078 -2.498 9.453 1.00 82.62 190 LEU A N 1
ATOM 1532 C CA . LEU A 1 190 ? -1.235 -1.617 9.374 1.00 82.62 190 LEU A CA 1
ATOM 1533 C C . LEU A 1 190 ? -2.490 -2.380 8.924 1.00 82.62 190 LEU A C 1
ATOM 1535 O O . LEU A 1 190 ? -3.535 -2.288 9.568 1.00 82.62 190 LEU A O 1
ATOM 1539 N N . MET A 1 191 ? -2.382 -3.197 7.874 1.00 82.50 191 MET A N 1
ATOM 1540 C CA . MET A 1 191 ? -3.484 -4.025 7.380 1.00 82.50 191 MET A CA 1
ATOM 1541 C C . MET A 1 191 ? -3.975 -5.010 8.448 1.00 82.50 191 MET A C 1
ATOM 1543 O O . MET A 1 191 ? -5.182 -5.216 8.598 1.00 82.50 191 MET A O 1
ATOM 1547 N N . LYS A 1 192 ? -3.058 -5.604 9.221 1.00 84.44 192 LYS A N 1
ATOM 1548 C CA . LYS A 1 192 ? -3.406 -6.503 10.327 1.00 84.44 192 LYS A CA 1
ATOM 1549 C C . LYS A 1 192 ? -4.225 -5.781 11.398 1.00 84.44 192 LYS A C 1
ATOM 1551 O O . LYS A 1 192 ? -5.226 -6.332 11.843 1.00 84.44 192 LYS A O 1
ATOM 1556 N N . ILE A 1 193 ? -3.845 -4.558 11.773 1.00 82.75 193 ILE A N 1
ATOM 1557 C CA . ILE A 1 193 ? -4.598 -3.755 12.750 1.00 82.75 193 ILE A CA 1
ATOM 1558 C C . ILE A 1 193 ? -5.991 -3.422 12.217 1.00 82.75 193 ILE A C 1
ATOM 1560 O O . ILE A 1 193 ? -6.974 -3.676 12.911 1.00 82.75 193 ILE A O 1
ATOM 1564 N N . ILE A 1 194 ? -6.088 -2.943 10.973 1.00 82.00 194 ILE A N 1
ATOM 1565 C CA . ILE A 1 194 ? -7.373 -2.579 10.358 1.00 82.00 194 ILE A CA 1
ATOM 1566 C C . ILE A 1 194 ? -8.317 -3.788 10.287 1.00 82.00 194 ILE A C 1
ATOM 1568 O O . ILE A 1 194 ? -9.506 -3.644 10.529 1.00 82.00 194 ILE A O 1
ATOM 1572 N N . ARG A 1 195 ? -7.807 -4.993 9.994 1.00 78.06 195 ARG A N 1
ATOM 1573 C CA . ARG A 1 195 ? -8.635 -6.208 9.893 1.00 78.06 195 ARG A CA 1
ATOM 1574 C C . ARG A 1 195 ? -9.082 -6.763 11.251 1.00 78.06 195 ARG A C 1
ATOM 1576 O O . ARG A 1 195 ? -10.113 -7.425 11.317 1.00 78.06 195 ARG A O 1
ATOM 1583 N N . VAL A 1 196 ? -8.295 -6.568 12.310 1.00 79.31 196 VAL A N 1
ATOM 1584 C CA . VAL A 1 196 ? -8.622 -7.069 13.659 1.00 79.31 196 VAL A CA 1
ATOM 1585 C C . VAL A 1 196 ? -9.675 -6.192 14.343 1.00 79.31 196 VAL A C 1
ATOM 1587 O O . VAL A 1 196 ? -10.411 -6.683 15.200 1.00 79.31 196 VAL A O 1
ATOM 1590 N N . LYS A 1 197 ? -9.756 -4.908 13.982 1.00 71.94 197 LYS A N 1
ATOM 1591 C CA . LYS A 1 197 ? -10.685 -3.949 14.582 1.00 71.94 197 LYS A CA 1
ATOM 1592 C C . LYS A 1 197 ? -12.002 -3.884 13.779 1.00 71.94 197 LYS A C 1
ATOM 1594 O O . LYS A 1 197 ? -11.940 -3.742 12.561 1.00 71.94 197 LYS A O 1
ATOM 1599 N N . PRO A 1 198 ? -13.172 -4.024 14.430 1.00 51.38 198 PRO A N 1
ATOM 1600 C CA . PRO A 1 198 ? -14.482 -4.010 13.770 1.00 51.38 198 PRO A CA 1
ATOM 1601 C C . PRO A 1 198 ? -15.023 -2.604 13.453 1.00 51.38 198 PRO A C 1
ATOM 1603 O O . PRO A 1 198 ? -14.633 -1.625 14.131 1.00 51.38 198 PRO A O 1
#